Protein AF-A0A495ZS58-F1 (afdb_monomer)

Nearest PDB structures (foldseek):
  5hgv-assembly2_C  TM=9.167E-01  e=1.960E-06  Homo sapiens
  5vie-assembly1_C  TM=8.549E-01  e=1.476E-06  Homo sapiens
  4gyw-assembly1_C  TM=8.565E-01  e=2.860E-06  Homo sapiens
  6eou-assembly1_A  TM=8.283E-01  e=2.860E-06  Homo sapiens
  4ui9-assembly1_J  TM=8.326E-01  e=3.582E-03  Homo sapiens

Structure (mmCIF, N/CA/C/O backbone):
data_AF-A0A495ZS58-F1
#
_entry.id   AF-A0A495ZS58-F1
#
loop_
_atom_site.group_PDB
_atom_site.id
_atom_site.type_symbol
_atom_site.label_atom_id
_atom_site.label_alt_id
_atom_site.label_comp_id
_atom_site.label_asym_id
_atom_site.label_entity_id
_atom_site.label_seq_id
_atom_site.pdbx_PDB_ins_code
_atom_site.Cartn_x
_atom_site.Cartn_y
_atom_site.Cartn_z
_atom_site.occupancy
_atom_site.B_iso_or_equiv
_atom_site.auth_seq_id
_atom_site.auth_comp_id
_atom_site.auth_asym_id
_atom_site.auth_atom_id
_atom_site.pdbx_PDB_model_num
ATOM 1 N N . GLU A 1 1 ? -14.461 14.689 12.610 1.00 70.12 1 GLU A N 1
ATOM 2 C CA . GLU A 1 1 ? -14.606 14.668 14.086 1.00 70.12 1 GLU A CA 1
ATOM 3 C C . GLU A 1 1 ? -15.777 13.816 14.570 1.00 70.12 1 GLU A C 1
ATOM 5 O O . GLU A 1 1 ? -15.586 13.055 15.509 1.00 70.12 1 GLU A O 1
ATOM 10 N N . ASP A 1 2 ? -16.960 13.885 13.951 1.00 88.06 2 ASP A N 1
ATOM 11 C CA . ASP A 1 2 ? -18.122 13.111 14.427 1.00 88.06 2 ASP A CA 1
ATOM 12 C C . ASP A 1 2 ? -17.923 11.586 14.346 1.00 88.06 2 ASP A C 1
ATOM 14 O O . ASP A 1 2 ? -18.231 10.891 15.310 1.00 88.06 2 ASP A O 1
ATOM 18 N N . ALA A 1 3 ? -17.245 11.082 13.307 1.00 89.75 3 ALA A N 1
ATOM 19 C CA . ALA A 1 3 ? -16.875 9.664 13.209 1.00 89.75 3 ALA A CA 1
ATOM 20 C C . ALA A 1 3 ? -16.025 9.158 14.396 1.00 89.75 3 ALA A C 1
ATOM 22 O O . ALA A 1 3 ? -16.178 8.016 14.822 1.00 89.75 3 ALA A O 1
ATOM 23 N N . ILE A 1 4 ? -15.158 10.005 14.970 1.00 96.19 4 ILE A N 1
ATOM 24 C CA . ILE A 1 4 ? -14.344 9.638 16.142 1.00 96.19 4 ILE A CA 1
ATOM 25 C C . ILE A 1 4 ? -15.244 9.448 17.364 1.00 96.19 4 ILE A C 1
ATOM 27 O O . ILE A 1 4 ? -15.093 8.459 18.076 1.00 96.19 4 ILE A O 1
ATOM 31 N N . LYS A 1 5 ? -16.204 10.357 17.581 1.00 96.19 5 LYS A N 1
ATOM 32 C CA . LYS A 1 5 ? -17.137 10.284 18.717 1.00 96.19 5 LYS A CA 1
ATOM 33 C C . LYS A 1 5 ? -18.021 9.042 18.644 1.00 96.19 5 LYS A C 1
ATOM 35 O O . LYS A 1 5 ? -18.261 8.409 19.670 1.00 96.19 5 LYS A O 1
ATOM 40 N N . ASP A 1 6 ? -18.479 8.691 17.446 1.00 96.31 6 ASP A N 1
ATOM 41 C CA . ASP A 1 6 ? -19.284 7.489 17.236 1.00 96.31 6 ASP A CA 1
ATOM 42 C C . ASP A 1 6 ? -18.464 6.227 17.536 1.00 96.31 6 ASP A C 1
ATOM 44 O O . ASP A 1 6 ? -18.923 5.348 18.267 1.00 96.31 6 ASP A O 1
ATOM 48 N N . CYS A 1 7 ? -17.214 6.167 17.063 1.00 96.50 7 CYS A N 1
ATOM 49 C CA . CYS A 1 7 ? -16.313 5.063 17.389 1.00 96.50 7 CYS A CA 1
ATOM 50 C C . CYS A 1 7 ? -16.008 4.992 18.893 1.00 96.50 7 CYS A C 1
ATOM 52 O O . CYS A 1 7 ? -16.013 3.902 19.462 1.00 96.50 7 CYS A O 1
ATOM 54 N N . ASP A 1 8 ? -15.801 6.131 19.561 1.00 97.94 8 ASP A N 1
ATOM 55 C CA . ASP A 1 8 ? -15.591 6.189 21.011 1.00 97.94 8 ASP A CA 1
ATOM 56 C C . ASP A 1 8 ? -16.781 5.610 21.783 1.00 97.94 8 ASP A C 1
ATOM 58 O O . ASP A 1 8 ? -16.593 4.875 22.754 1.00 97.94 8 ASP A O 1
ATOM 62 N N . GLU A 1 9 ? -18.011 5.901 21.355 1.00 97.81 9 GLU A N 1
ATOM 63 C CA . GLU A 1 9 ? -19.205 5.333 21.977 1.00 97.81 9 GLU A CA 1
ATOM 64 C C . GLU A 1 9 ? -19.286 3.817 21.784 1.00 97.81 9 GLU A C 1
ATOM 66 O O . GLU A 1 9 ? -19.563 3.088 22.741 1.00 97.81 9 GLU A O 1
ATOM 71 N N . VAL A 1 10 ? -18.975 3.324 20.583 1.00 97.50 10 VAL A N 1
ATOM 72 C CA . VAL A 1 10 ? -18.920 1.881 20.326 1.00 97.50 10 VAL A CA 1
ATOM 73 C C . VAL A 1 10 ? -17.849 1.217 21.188 1.00 97.50 10 VAL A C 1
ATOM 75 O O . VAL A 1 10 ? -18.136 0.193 21.803 1.00 97.50 10 VAL A O 1
ATOM 78 N N . ILE A 1 11 ? -16.663 1.814 21.315 1.00 98.12 11 ILE A N 1
ATOM 79 C CA . ILE A 1 11 ? -15.568 1.299 22.150 1.00 98.12 11 ILE A CA 1
ATOM 80 C C . ILE A 1 11 ? -15.965 1.279 23.630 1.00 98.12 11 ILE A C 1
ATOM 82 O O . ILE A 1 11 ? -15.685 0.302 24.324 1.00 98.12 11 ILE A O 1
ATOM 86 N N . ARG A 1 12 ? -16.675 2.303 24.128 1.00 98.06 12 ARG A N 1
ATOM 87 C CA . ARG A 1 12 ? -17.194 2.310 25.510 1.00 98.06 12 ARG A CA 1
ATOM 88 C C . ARG A 1 12 ? -18.145 1.147 25.780 1.00 98.06 12 ARG A C 1
ATOM 90 O O . ARG A 1 12 ? -18.106 0.573 26.866 1.00 98.06 12 ARG A O 1
ATOM 97 N N . GLN A 1 13 ? -19.005 0.818 24.819 1.00 97.88 13 GLN A N 1
ATOM 98 C CA . GLN A 1 13 ? -19.975 -0.271 24.955 1.00 97.88 13 GLN A CA 1
ATOM 99 C C . GLN A 1 13 ? -19.363 -1.651 24.672 1.00 97.88 13 GLN A C 1
ATOM 101 O O . GLN A 1 13 ? -19.780 -2.645 25.268 1.00 97.88 13 GLN A O 1
ATOM 106 N N . LYS A 1 14 ? -18.399 -1.721 23.750 1.00 97.56 14 LYS A N 1
ATOM 107 C CA . LYS A 1 14 ? -17.767 -2.943 23.239 1.00 97.56 14 LYS A CA 1
ATOM 108 C C . LYS A 1 14 ? -16.253 -2.730 23.060 1.00 97.56 14 LYS A C 1
ATOM 110 O O . LYS A 1 14 ? -15.793 -2.545 21.934 1.00 97.56 14 LYS A O 1
ATOM 115 N N . PRO A 1 15 ? -15.462 -2.815 24.144 1.00 96.69 15 PRO A N 1
ATOM 116 C CA . PRO A 1 15 ? -14.019 -2.556 24.088 1.00 96.69 15 PRO A CA 1
ATOM 117 C C . PRO A 1 15 ? -13.221 -3.540 23.224 1.00 96.69 15 PRO A C 1
ATOM 119 O O . PRO A 1 15 ? -12.080 -3.269 22.889 1.00 96.69 15 PRO A O 1
ATOM 122 N N . GLU A 1 16 ? -13.797 -4.691 22.877 1.00 97.12 16 GLU A N 1
ATOM 123 C CA . GLU A 1 16 ? -13.142 -5.717 22.053 1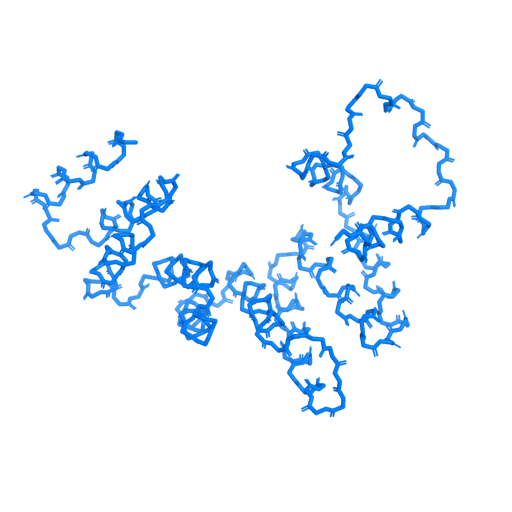.00 97.12 16 GLU A CA 1
ATOM 124 C C . GLU A 1 16 ? -13.539 -5.634 20.569 1.00 97.12 16 GLU A C 1
ATOM 126 O O . GLU A 1 16 ? -13.188 -6.506 19.780 1.00 97.12 16 GLU A O 1
ATOM 131 N N . PHE A 1 17 ? -14.290 -4.603 20.168 1.00 97.56 17 PHE A N 1
ATOM 132 C CA . PHE A 1 17 ? -14.745 -4.452 18.788 1.00 97.56 17 PHE A CA 1
ATOM 133 C C . PHE A 1 17 ? -13.678 -3.767 17.924 1.00 97.56 17 PHE A C 1
ATOM 135 O O . PHE A 1 17 ? -13.622 -2.538 17.839 1.00 97.56 17 PHE A O 1
ATOM 142 N N . ALA A 1 18 ? -12.824 -4.580 17.297 1.00 97.62 18 ALA A N 1
ATOM 143 C CA . ALA A 1 18 ? -11.672 -4.145 16.505 1.00 97.62 18 ALA A CA 1
ATOM 144 C C . ALA A 1 18 ? -12.029 -3.124 15.410 1.00 97.62 18 ALA A C 1
ATOM 146 O O . ALA A 1 18 ? -11.305 -2.150 15.210 1.00 97.62 18 ALA A O 1
ATOM 147 N N . GLU A 1 19 ? -13.169 -3.295 14.740 1.00 96.94 19 GLU A N 1
ATOM 148 C CA . GLU A 1 19 ? -13.628 -2.417 13.663 1.00 96.94 19 GLU A CA 1
ATOM 149 C C . GLU A 1 19 ? -13.869 -0.974 14.138 1.00 96.94 19 GLU A C 1
ATOM 151 O O . GLU A 1 19 ? -13.646 -0.037 13.373 1.00 96.94 19 GLU A O 1
ATOM 156 N N . ALA A 1 20 ? -14.260 -0.752 15.401 1.00 97.75 20 ALA A N 1
ATOM 157 C CA . ALA A 1 20 ? -14.392 0.610 15.928 1.00 97.75 20 ALA A CA 1
ATOM 158 C C . ALA A 1 20 ? -13.034 1.287 16.145 1.00 97.75 20 ALA A C 1
ATOM 160 O O . ALA A 1 20 ? -12.917 2.492 15.930 1.00 97.75 20 ALA A O 1
ATOM 161 N N . TYR A 1 21 ? -11.999 0.532 16.522 1.00 98.56 21 TYR A N 1
ATOM 162 C CA . TYR A 1 21 ? -10.638 1.064 16.582 1.00 98.56 21 TYR A CA 1
ATOM 163 C C . TYR A 1 21 ? -10.113 1.378 15.179 1.00 98.56 21 TYR A C 1
ATOM 165 O O . TYR A 1 21 ? -9.612 2.477 14.967 1.00 98.56 21 TYR A O 1
ATOM 173 N N . GLY A 1 22 ? -10.322 0.487 14.202 1.00 97.31 22 GLY A N 1
ATOM 174 C CA . GLY A 1 22 ? -9.964 0.738 12.800 1.00 97.31 22 GLY A CA 1
ATOM 175 C C . GLY A 1 22 ? -10.674 1.966 12.215 1.00 97.31 22 GLY A C 1
ATOM 176 O O . GLY A 1 22 ? -10.035 2.840 11.633 1.00 97.31 22 GLY A O 1
ATOM 177 N N . GLY A 1 23 ? -11.984 2.101 12.448 1.00 96.75 23 GLY A N 1
ATOM 178 C CA . GLY A 1 23 ? -12.755 3.272 12.020 1.00 96.75 23 GLY A CA 1
ATOM 179 C C . GLY A 1 23 ? -12.295 4.573 12.687 1.00 96.75 23 GLY A C 1
ATOM 180 O O . GLY A 1 23 ? -12.180 5.608 12.025 1.00 96.75 23 GLY A O 1
ATOM 181 N N . ARG A 1 24 ? -11.964 4.527 13.987 1.00 98.12 24 ARG A N 1
ATOM 182 C CA . ARG A 1 24 ? -11.415 5.684 14.707 1.00 98.12 24 ARG A CA 1
ATOM 183 C C . ARG A 1 24 ? -10.032 6.065 14.189 1.00 98.12 24 ARG A C 1
ATOM 185 O O . ARG A 1 24 ? -9.771 7.254 14.018 1.00 98.12 24 ARG A O 1
ATOM 192 N N . ALA A 1 25 ? -9.183 5.077 13.913 1.00 98.00 25 ALA A N 1
ATOM 193 C CA . ALA A 1 25 ? -7.857 5.270 13.346 1.00 98.00 25 ALA A CA 1
ATOM 194 C C . ALA A 1 25 ? -7.934 5.978 11.989 1.00 98.00 25 ALA A C 1
ATOM 196 O O . ALA A 1 25 ? -7.311 7.022 11.811 1.00 98.00 25 ALA A O 1
ATOM 197 N N . PHE A 1 26 ? -8.775 5.482 11.079 1.00 94.25 26 PHE A N 1
ATOM 198 C CA . PHE A 1 26 ? -9.011 6.108 9.779 1.00 94.25 26 PHE A CA 1
ATOM 199 C C . PHE A 1 26 ? -9.476 7.565 9.915 1.00 94.25 26 PHE A C 1
ATOM 201 O O . PHE A 1 26 ? -8.953 8.465 9.261 1.00 94.25 26 PHE A O 1
ATOM 208 N N . ALA A 1 27 ? -10.428 7.833 10.812 1.00 95.38 27 ALA A N 1
ATOM 209 C CA . ALA A 1 27 ? -10.921 9.190 11.030 1.00 95.38 27 ALA A CA 1
ATOM 210 C C . ALA A 1 27 ? -9.854 10.131 11.623 1.00 95.38 27 ALA A C 1
ATOM 212 O O . ALA A 1 27 ? -9.832 11.313 11.282 1.00 95.38 27 ALA A O 1
ATOM 213 N N . LYS A 1 28 ? -8.982 9.629 12.505 1.00 97.12 28 LYS A N 1
ATOM 214 C CA . LYS A 1 28 ? -7.849 10.379 13.071 1.00 97.12 28 LYS A CA 1
ATOM 215 C C . LYS A 1 28 ? -6.790 10.688 12.020 1.00 97.12 28 LYS A C 1
ATOM 217 O O . LYS A 1 28 ? -6.301 11.815 11.977 1.00 97.12 28 LYS A O 1
ATOM 222 N N . ASP A 1 29 ? -6.482 9.723 11.161 1.00 93.06 29 ASP A N 1
ATOM 223 C CA . ASP A 1 29 ? -5.549 9.893 10.050 1.00 93.06 29 ASP A CA 1
ATOM 224 C C . ASP A 1 29 ? -5.998 11.017 9.106 1.00 93.06 29 ASP A C 1
ATOM 226 O O . ASP A 1 29 ? -5.257 11.968 8.868 1.00 93.06 29 ASP A O 1
ATOM 230 N N . LYS A 1 30 ? -7.277 11.024 8.705 1.00 92.44 30 LYS A N 1
ATOM 231 C CA . LYS A 1 30 ? -7.856 12.112 7.892 1.00 92.44 30 LYS A CA 1
ATOM 232 C C . LYS A 1 30 ? -7.828 13.494 8.560 1.00 92.44 30 LYS A C 1
ATOM 234 O O . LYS A 1 30 ? -8.017 14.496 7.878 1.00 92.44 30 LYS A O 1
ATOM 239 N N . LEU A 1 31 ? -7.601 13.569 9.874 1.00 94.12 31 LEU A N 1
ATOM 240 C CA . LEU A 1 31 ? -7.407 14.819 10.621 1.00 94.12 31 LEU A CA 1
ATOM 241 C C . LEU A 1 31 ? -5.922 15.143 10.879 1.00 94.12 31 LEU A C 1
ATOM 243 O O . LEU A 1 31 ? -5.627 16.054 11.652 1.00 94.12 31 LEU A O 1
ATOM 247 N N . GLY A 1 32 ? -4.989 14.393 10.286 1.00 92.06 32 GLY A N 1
ATOM 248 C CA . GLY A 1 32 ? -3.545 14.548 10.479 1.00 92.06 32 GLY A CA 1
ATOM 249 C C . GLY A 1 32 ? -3.032 14.026 11.825 1.00 92.06 32 GLY A C 1
ATOM 250 O O . GLY A 1 32 ? -1.897 14.298 12.208 1.00 92.06 32 GLY A O 1
ATOM 251 N N . GLN A 1 33 ? -3.846 13.279 12.577 1.00 96.06 33 GLN A N 1
ATOM 252 C CA . GLN A 1 33 ? -3.476 12.717 13.880 1.00 96.06 33 GLN A CA 1
ATOM 253 C C . GLN A 1 33 ? -2.818 11.335 13.715 1.00 96.06 33 GLN A C 1
ATOM 255 O O . GLN A 1 33 ? -3.254 10.350 14.314 1.00 96.06 33 GLN A O 1
ATOM 260 N N . THR A 1 34 ? -1.770 11.265 12.896 1.00 92.12 34 THR A N 1
ATOM 261 C CA . THR A 1 34 ? -1.166 10.021 12.381 1.00 92.12 34 THR A CA 1
ATOM 262 C C . THR A 1 34 ? -0.678 9.064 13.475 1.00 92.12 34 THR A C 1
ATOM 264 O O . THR A 1 34 ? -1.047 7.894 13.475 1.00 92.12 34 THR A O 1
ATOM 267 N N . GLU A 1 35 ? 0.060 9.537 14.483 1.00 96.62 35 GLU A N 1
ATOM 268 C CA . GLU A 1 35 ? 0.521 8.675 15.595 1.00 96.62 35 GLU A CA 1
ATOM 269 C C . GLU A 1 35 ? -0.642 8.114 16.437 1.00 96.62 35 GLU A C 1
ATOM 271 O O . GLU A 1 35 ? -0.620 6.967 16.897 1.00 96.62 35 GLU A O 1
ATOM 276 N N . ALA A 1 36 ? -1.702 8.908 16.619 1.00 97.69 36 ALA A N 1
ATOM 277 C CA . ALA A 1 36 ? -2.897 8.465 17.331 1.00 97.69 36 ALA A CA 1
ATOM 278 C C . ALA A 1 36 ? -3.715 7.460 16.503 1.00 97.69 36 ALA A C 1
ATOM 280 O O . ALA A 1 36 ? -4.378 6.603 17.086 1.00 97.69 36 ALA A O 1
ATOM 281 N N . ALA A 1 37 ? -3.666 7.562 15.172 1.00 97.75 37 ALA A N 1
ATOM 282 C CA . ALA A 1 37 ? -4.240 6.583 14.259 1.00 97.75 37 ALA A CA 1
ATOM 283 C C . ALA A 1 37 ? -3.459 5.261 14.289 1.00 97.75 37 ALA A C 1
ATOM 285 O O . ALA A 1 37 ? -4.074 4.209 14.431 1.00 97.75 37 ALA A O 1
ATOM 286 N N . ILE A 1 38 ? -2.120 5.302 14.265 1.00 98.56 38 ILE A N 1
ATOM 287 C CA . ILE A 1 38 ? -1.277 4.101 14.415 1.00 98.56 38 ILE A CA 1
ATOM 288 C C . ILE A 1 38 ? -1.619 3.361 15.709 1.00 98.56 38 ILE A C 1
ATOM 290 O O . ILE A 1 38 ? -1.851 2.158 15.674 1.00 98.56 38 ILE A O 1
ATOM 294 N N . THR A 1 39 ? -1.728 4.084 16.829 1.00 98.56 39 THR A N 1
ATOM 295 C CA . THR A 1 39 ? -2.085 3.483 18.128 1.00 98.56 39 THR A CA 1
ATOM 296 C C . THR A 1 39 ? -3.433 2.754 18.076 1.00 98.56 39 THR A C 1
ATOM 298 O O . THR A 1 39 ? -3.592 1.688 18.667 1.00 98.56 39 THR A O 1
ATOM 301 N N . ASP A 1 40 ? -4.418 3.313 17.371 1.00 98.69 40 ASP A N 1
ATOM 302 C CA . ASP A 1 40 ? -5.724 2.671 17.223 1.00 98.69 40 ASP A CA 1
ATOM 303 C C . ASP A 1 40 ? -5.673 1.464 16.274 1.00 98.69 40 ASP A C 1
ATOM 305 O O . ASP A 1 40 ? -6.295 0.445 16.568 1.00 98.69 40 ASP A O 1
ATOM 309 N N . TYR A 1 41 ? -4.907 1.524 15.180 1.00 98.69 41 TYR A N 1
ATOM 310 C CA . TYR A 1 41 ? -4.697 0.358 14.317 1.00 98.69 41 TYR A CA 1
ATOM 311 C C . TYR A 1 41 ? -3.945 -0.767 15.032 1.00 98.69 41 TYR A C 1
ATOM 313 O O . TYR A 1 41 ? -4.299 -1.930 14.858 1.00 98.69 41 TYR A O 1
ATOM 321 N N . ASP A 1 42 ? -2.961 -0.445 15.874 1.00 98.75 42 ASP A N 1
ATOM 322 C CA . ASP A 1 42 ? -2.267 -1.427 16.712 1.00 98.75 42 ASP A CA 1
ATOM 323 C C . ASP A 1 42 ? -3.254 -2.180 17.612 1.00 98.75 42 ASP A C 1
ATOM 325 O O . ASP A 1 42 ? -3.194 -3.406 17.717 1.00 98.75 42 ASP A O 1
ATOM 329 N N . GLU A 1 43 ? -4.198 -1.462 18.223 1.00 98.69 43 GLU A N 1
ATOM 330 C CA . GLU A 1 43 ? -5.228 -2.063 19.068 1.00 98.69 43 GLU A CA 1
ATOM 331 C C . GLU A 1 43 ? -6.244 -2.876 18.252 1.00 98.69 43 GLU A C 1
ATOM 333 O O . GLU A 1 43 ? -6.604 -3.984 18.655 1.00 98.69 43 GLU A O 1
ATOM 338 N N . ALA A 1 44 ? -6.651 -2.388 17.074 1.00 98.62 44 ALA A N 1
ATOM 339 C CA . ALA A 1 44 ? -7.508 -3.134 16.154 1.00 98.62 44 ALA A CA 1
ATOM 340 C C . ALA A 1 44 ? -6.867 -4.473 15.751 1.00 98.62 44 ALA A C 1
ATOM 342 O O . ALA A 1 44 ? -7.512 -5.516 15.835 1.00 98.62 44 ALA A O 1
ATOM 343 N N . ILE A 1 45 ? -5.579 -4.457 15.398 1.00 98.69 45 ILE A N 1
ATOM 344 C CA . ILE A 1 45 ? -4.792 -5.642 15.033 1.00 98.69 45 ILE A CA 1
ATOM 345 C C . ILE A 1 45 ? -4.613 -6.583 16.231 1.00 98.69 45 ILE A C 1
ATOM 347 O O . ILE A 1 45 ? -4.710 -7.802 16.092 1.00 98.69 45 ILE A O 1
ATOM 351 N N . ARG A 1 46 ? -4.385 -6.039 17.433 1.00 98.62 46 ARG A N 1
ATOM 352 C CA . ARG A 1 46 ? -4.277 -6.836 18.665 1.00 98.62 46 ARG A CA 1
ATOM 353 C C . ARG A 1 46 ? -5.573 -7.592 18.967 1.00 98.62 46 ARG A C 1
ATOM 355 O O . ARG A 1 46 ? -5.519 -8.720 19.457 1.00 98.62 46 ARG A O 1
ATOM 362 N N . LEU A 1 47 ? -6.721 -6.961 18.724 1.00 98.44 47 LEU A N 1
ATOM 363 C CA . LEU A 1 47 ? -8.048 -7.549 18.917 1.00 98.44 47 LEU A CA 1
ATOM 364 C C . LEU A 1 47 ? -8.424 -8.520 17.789 1.00 98.44 47 LEU A C 1
ATOM 366 O O . LEU A 1 47 ? -9.083 -9.527 18.045 1.00 98.44 47 LEU A O 1
ATOM 370 N N . LYS A 1 48 ? -7.993 -8.229 16.559 1.00 98.12 48 LYS A N 1
ATOM 371 C CA . LYS A 1 48 ? -8.308 -8.984 15.347 1.00 98.12 48 LYS A CA 1
ATOM 372 C C . LYS A 1 48 ? -7.069 -9.079 14.454 1.00 98.12 48 LYS A C 1
ATOM 374 O O . LYS A 1 48 ? -6.813 -8.220 13.613 1.00 98.12 48 LYS A O 1
ATOM 379 N N . SER A 1 49 ? -6.296 -10.148 14.637 1.00 97.69 49 SER A N 1
ATOM 380 C CA . SER A 1 49 ? -5.024 -10.352 13.926 1.00 97.69 49 SER A CA 1
ATOM 381 C C . SER A 1 49 ? -5.183 -10.675 12.439 1.00 97.69 49 SER A C 1
ATOM 383 O O . SER A 1 49 ? -4.195 -10.707 11.720 1.00 97.69 49 SER A O 1
ATOM 385 N N . ASP A 1 50 ? -6.397 -10.974 11.980 1.00 98.00 50 ASP A N 1
ATOM 386 C CA . ASP A 1 50 ? -6.732 -11.218 10.575 1.00 98.00 50 ASP A CA 1
ATOM 387 C C . ASP A 1 50 ? -7.368 -9.995 9.890 1.00 98.00 50 ASP A C 1
ATOM 389 O O . ASP A 1 50 ? -7.970 -10.115 8.826 1.00 98.00 50 ASP A O 1
ATOM 393 N N . TYR A 1 51 ? -7.231 -8.802 10.480 1.00 98.06 51 TYR A N 1
ATOM 394 C CA . TYR A 1 51 ? -7.779 -7.566 9.928 1.00 98.06 51 TYR A CA 1
ATOM 395 C C . TYR A 1 51 ? -6.846 -6.943 8.874 1.00 98.06 51 TYR A C 1
ATOM 397 O O . TYR A 1 51 ? -6.097 -6.009 9.167 1.00 98.06 51 TYR A O 1
ATOM 405 N N . ALA A 1 52 ? -6.892 -7.464 7.646 1.00 98.06 52 ALA A N 1
ATOM 406 C CA . ALA A 1 52 ? -6.011 -7.060 6.545 1.00 98.06 52 ALA A CA 1
ATOM 407 C C . ALA A 1 52 ? -5.992 -5.537 6.308 1.00 98.06 52 ALA A C 1
ATOM 409 O O . ALA A 1 52 ? -4.924 -4.934 6.222 1.00 98.06 52 ALA A O 1
ATOM 410 N N . GLU A 1 53 ? -7.159 -4.890 6.306 1.00 96.88 53 GLU A N 1
ATOM 411 C CA . GLU A 1 53 ? -7.290 -3.452 6.067 1.00 96.88 53 GLU A CA 1
ATOM 412 C C . GLU A 1 53 ? -6.655 -2.611 7.184 1.00 96.88 53 GLU A C 1
ATOM 414 O O . GLU A 1 53 ? -6.183 -1.503 6.932 1.00 96.88 53 GLU A O 1
ATOM 419 N N . ALA A 1 54 ? -6.609 -3.111 8.424 1.00 97.69 54 ALA A N 1
ATOM 420 C CA . ALA A 1 54 ? -5.937 -2.412 9.519 1.00 97.69 54 ALA A CA 1
ATOM 421 C C . ALA A 1 54 ? -4.412 -2.436 9.349 1.00 97.69 54 ALA A C 1
ATOM 423 O O . ALA A 1 54 ? -3.761 -1.417 9.588 1.00 97.69 54 ALA A O 1
ATOM 424 N N . TYR A 1 55 ? -3.845 -3.560 8.893 1.00 98.75 55 TYR A N 1
ATOM 425 C CA . TYR A 1 55 ? -2.432 -3.623 8.514 1.00 98.75 55 TYR A CA 1
ATOM 426 C C . TYR A 1 55 ? -2.146 -2.673 7.357 1.00 98.75 55 TYR A C 1
ATOM 428 O O . TYR A 1 55 ? -1.282 -1.812 7.489 1.00 98.75 55 TYR A O 1
ATOM 436 N N . PHE A 1 56 ? -2.920 -2.766 6.277 1.00 98.31 56 PHE A N 1
ATOM 437 C CA . PHE A 1 56 ? -2.759 -1.923 5.098 1.00 98.31 56 PHE A CA 1
ATOM 438 C C . PHE A 1 56 ? -2.764 -0.425 5.437 1.00 98.31 56 PHE A C 1
ATOM 440 O O . PHE A 1 56 ? -1.796 0.282 5.156 1.00 98.31 56 PHE A O 1
ATOM 447 N N . ASN A 1 57 ? -3.806 0.055 6.122 1.00 96.50 57 ASN A N 1
ATOM 448 C CA . ASN A 1 57 ? -3.921 1.471 6.461 1.00 96.50 57 ASN A CA 1
ATOM 449 C C . ASN A 1 57 ? -2.825 1.933 7.433 1.00 96.50 57 ASN A C 1
ATOM 451 O O . ASN A 1 57 ? -2.303 3.038 7.287 1.00 96.50 57 ASN A O 1
ATOM 455 N N . ARG A 1 58 ? -2.421 1.099 8.403 1.00 98.50 58 ARG A N 1
ATOM 456 C CA . ARG A 1 58 ? -1.269 1.408 9.266 1.00 98.50 58 ARG A CA 1
ATOM 457 C C . ARG A 1 58 ? 0.027 1.492 8.455 1.00 98.50 58 ARG A C 1
ATOM 459 O O . ARG A 1 58 ? 0.849 2.366 8.732 1.00 98.50 58 ARG A O 1
ATOM 466 N N . GLY A 1 59 ? 0.187 0.629 7.453 1.00 98.06 59 GLY A N 1
ATOM 467 C CA . GLY A 1 59 ? 1.293 0.648 6.502 1.00 98.06 59 GLY A CA 1
ATOM 468 C C . GLY A 1 59 ? 1.359 1.960 5.723 1.00 98.06 59 GLY A C 1
ATOM 469 O O . GLY A 1 59 ? 2.405 2.605 5.725 1.00 98.06 59 GLY A O 1
ATOM 470 N N . LEU A 1 60 ? 0.239 2.419 5.160 1.00 96.31 60 LEU A N 1
ATOM 471 C CA . LEU A 1 60 ? 0.173 3.709 4.460 1.00 96.31 60 LEU A CA 1
ATOM 472 C C . LEU A 1 60 ? 0.576 4.884 5.363 1.00 96.31 60 LEU A C 1
ATOM 474 O O . LEU A 1 60 ? 1.380 5.722 4.961 1.00 96.31 60 LEU A O 1
ATOM 478 N N . ILE A 1 61 ? 0.090 4.923 6.607 1.00 96.00 61 ILE A N 1
ATOM 479 C CA . ILE A 1 61 ? 0.461 5.984 7.560 1.00 96.00 61 ILE A CA 1
ATOM 480 C C . ILE A 1 61 ? 1.951 5.909 7.909 1.00 96.00 61 ILE A C 1
ATOM 482 O O . ILE A 1 61 ? 2.624 6.931 8.015 1.00 96.00 61 ILE A O 1
ATOM 486 N N . LYS A 1 62 ? 2.507 4.705 8.078 1.00 98.06 62 LYS A N 1
ATOM 487 C CA . LYS A 1 62 ? 3.949 4.533 8.298 1.00 98.06 62 LYS A CA 1
ATOM 488 C C . LYS A 1 62 ? 4.764 5.034 7.107 1.00 98.06 62 LYS A C 1
ATOM 490 O O . LYS A 1 62 ? 5.777 5.684 7.341 1.00 98.06 62 LYS A O 1
ATOM 495 N N . ALA A 1 63 ? 4.320 4.786 5.876 1.00 95.44 63 ALA A N 1
ATOM 496 C CA . ALA A 1 63 ? 4.972 5.305 4.676 1.00 95.44 63 ALA A CA 1
ATOM 497 C C . ALA A 1 63 ? 4.931 6.842 4.620 1.00 95.44 63 ALA A C 1
ATOM 499 O O . ALA A 1 63 ? 5.956 7.455 4.350 1.00 95.44 63 ALA A O 1
ATOM 500 N N . GLN A 1 64 ? 3.808 7.473 4.988 1.00 93.44 64 GLN A N 1
ATOM 501 C CA . GLN A 1 64 ? 3.714 8.941 5.116 1.00 93.44 64 GLN A CA 1
ATOM 502 C C . GLN A 1 64 ? 4.679 9.523 6.161 1.00 93.44 64 GLN A C 1
ATOM 504 O O . GLN A 1 64 ? 5.055 10.687 6.082 1.00 93.44 64 GLN A O 1
ATOM 509 N N . LEU A 1 65 ? 5.065 8.725 7.159 1.00 94.25 65 LEU A N 1
ATOM 510 C CA . LEU A 1 65 ? 6.062 9.081 8.171 1.00 94.25 65 LEU A CA 1
ATOM 511 C C . LEU A 1 65 ? 7.480 8.618 7.790 1.00 94.25 65 LEU A C 1
ATOM 513 O O . LEU A 1 65 ? 8.340 8.548 8.670 1.00 94.25 65 LEU A O 1
ATOM 517 N N . GLU A 1 66 ? 7.702 8.245 6.524 1.00 95.94 66 GLU A N 1
ATOM 518 C CA . GLU A 1 66 ? 8.966 7.737 5.967 1.00 95.94 66 GLU A CA 1
ATOM 519 C C . GLU A 1 66 ? 9.490 6.465 6.664 1.00 95.94 66 GLU A C 1
ATOM 521 O O . GLU A 1 66 ? 10.666 6.115 6.596 1.00 95.94 66 GLU A O 1
ATOM 526 N N . ARG A 1 67 ? 8.612 5.722 7.350 1.00 98.25 67 ARG A N 1
ATOM 527 C CA . ARG A 1 67 ? 8.922 4.435 7.996 1.00 98.25 67 ARG A CA 1
ATOM 528 C C . ARG A 1 67 ? 8.706 3.289 7.008 1.00 98.25 67 ARG A C 1
ATOM 530 O O . ARG A 1 67 ? 7.915 2.378 7.276 1.00 98.25 67 ARG A O 1
ATOM 537 N N . TYR A 1 68 ? 9.368 3.356 5.858 1.00 97.44 68 TYR A N 1
ATOM 538 C CA . TYR A 1 68 ? 9.070 2.514 4.699 1.00 97.44 68 TYR A CA 1
ATOM 539 C C . TYR A 1 68 ? 9.240 1.017 4.964 1.00 97.44 68 TYR A C 1
ATOM 541 O O . TYR A 1 68 ? 8.351 0.239 4.633 1.00 97.44 68 TYR A O 1
ATOM 549 N N . GLU A 1 69 ? 10.300 0.582 5.647 1.00 98.69 69 GLU A N 1
ATOM 550 C CA . GLU A 1 69 ? 10.497 -0.840 5.955 1.00 98.69 69 GLU A CA 1
ATOM 551 C C . GLU A 1 69 ? 9.357 -1.382 6.824 1.00 98.69 69 GLU A C 1
ATOM 553 O O . GLU A 1 69 ? 8.841 -2.475 6.593 1.00 98.69 69 GLU A O 1
ATOM 558 N N . ALA A 1 70 ? 8.919 -0.598 7.812 1.00 98.50 70 ALA A N 1
ATOM 559 C CA . ALA A 1 70 ? 7.800 -0.968 8.670 1.00 98.50 70 ALA A CA 1
ATOM 560 C C . ALA A 1 70 ? 6.457 -0.949 7.920 1.00 98.50 70 ALA A C 1
ATOM 562 O O . ALA A 1 70 ? 5.554 -1.701 8.289 1.00 98.50 70 ALA A O 1
ATOM 563 N N . ALA A 1 71 ? 6.322 -0.105 6.896 1.00 98.38 71 ALA A N 1
ATOM 564 C CA . ALA A 1 71 ? 5.164 -0.069 6.012 1.00 98.38 71 ALA A CA 1
ATOM 565 C C . ALA A 1 71 ? 5.116 -1.289 5.077 1.00 98.38 71 ALA A C 1
ATOM 567 O O . ALA A 1 71 ? 4.060 -1.900 4.925 1.00 98.38 71 ALA A O 1
ATOM 568 N N . ILE A 1 72 ? 6.260 -1.711 4.531 1.00 98.81 72 ILE A N 1
ATOM 569 C CA . ILE A 1 72 ? 6.380 -2.921 3.702 1.00 98.81 72 ILE A CA 1
ATOM 570 C C . ILE A 1 72 ? 6.011 -4.169 4.511 1.00 98.81 72 ILE A C 1
ATOM 572 O O . ILE A 1 72 ? 5.302 -5.039 4.007 1.00 98.81 72 ILE A O 1
ATOM 576 N N . VAL A 1 73 ? 6.430 -4.257 5.782 1.00 98.81 73 VAL A N 1
ATOM 577 C CA . VAL A 1 73 ? 6.009 -5.355 6.676 1.00 98.81 73 VAL A CA 1
ATOM 578 C C . VAL A 1 73 ? 4.487 -5.404 6.824 1.00 98.81 73 VAL A C 1
ATOM 580 O O . VAL A 1 73 ? 3.908 -6.487 6.777 1.00 98.81 73 VAL A O 1
ATOM 583 N N . ASP A 1 74 ? 3.836 -4.252 6.967 1.00 98.75 74 ASP A N 1
ATOM 584 C CA . ASP A 1 74 ? 2.379 -4.181 7.075 1.00 98.75 74 ASP A CA 1
ATOM 585 C C . ASP A 1 74 ? 1.679 -4.564 5.762 1.00 98.75 74 ASP A C 1
ATOM 587 O O . ASP A 1 74 ? 0.713 -5.324 5.794 1.00 98.75 74 ASP A O 1
ATOM 591 N N . CYS A 1 75 ? 2.196 -4.127 4.609 1.00 98.44 75 CYS A N 1
ATOM 592 C CA . CYS A 1 75 ? 1.659 -4.529 3.305 1.00 98.44 75 CYS A CA 1
ATOM 593 C C . CYS A 1 75 ? 1.805 -6.040 3.078 1.00 98.44 75 CYS A C 1
ATOM 595 O O . CYS A 1 75 ? 0.870 -6.689 2.622 1.00 98.44 75 CYS A 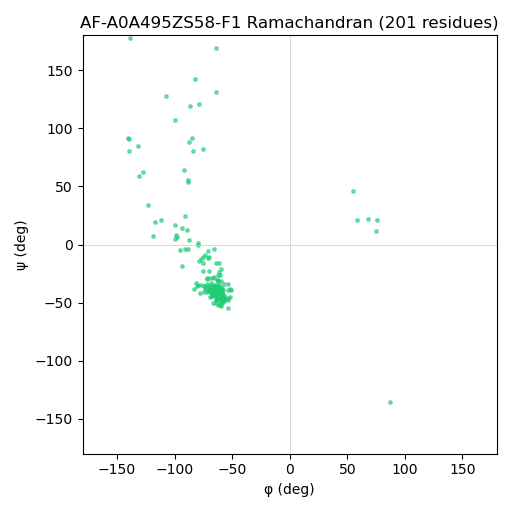O 1
ATOM 597 N N . ASN A 1 76 ? 2.943 -6.628 3.462 1.00 98.88 76 ASN A N 1
ATOM 598 C CA . ASN A 1 76 ? 3.150 -8.075 3.394 1.00 98.88 76 ASN A CA 1
ATOM 599 C C . ASN A 1 76 ? 2.113 -8.847 4.212 1.00 98.88 76 ASN A C 1
ATOM 601 O O . ASN A 1 76 ? 1.631 -9.888 3.767 1.00 98.88 76 ASN A O 1
ATOM 605 N N . GLU A 1 77 ? 1.765 -8.350 5.398 1.00 98.81 77 GLU A N 1
ATOM 606 C CA . GLU A 1 77 ? 0.763 -8.996 6.238 1.00 98.81 77 GLU A CA 1
ATOM 607 C C . GLU A 1 77 ? -0.655 -8.812 5.683 1.00 98.81 77 GLU A C 1
ATOM 609 O O . GLU A 1 77 ? -1.431 -9.767 5.688 1.00 98.81 77 GLU A O 1
ATOM 614 N N . ALA A 1 78 ? -0.972 -7.641 5.123 1.00 98.62 78 ALA A N 1
ATOM 615 C CA . ALA A 1 78 ? -2.232 -7.407 4.419 1.00 98.62 78 ALA A CA 1
ATOM 616 C C . ALA A 1 78 ? -2.402 -8.373 3.229 1.00 98.62 78 ALA A C 1
ATOM 618 O O . ALA A 1 78 ? -3.415 -9.066 3.158 1.00 98.62 78 ALA A O 1
ATOM 619 N N . ILE A 1 79 ? -1.372 -8.519 2.384 1.00 98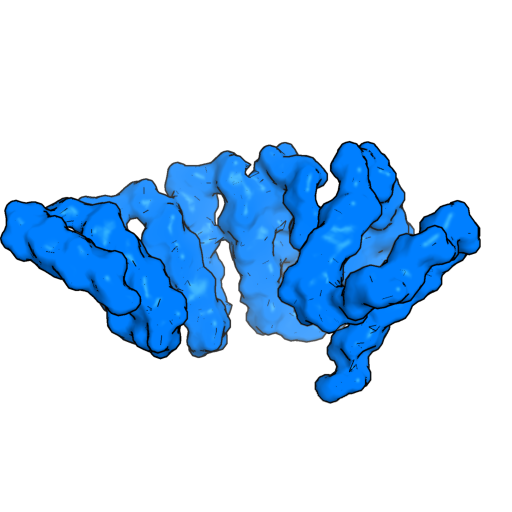.75 79 ILE A N 1
ATOM 620 C CA . ILE A 1 79 ? -1.333 -9.481 1.264 1.00 98.75 79 ILE A CA 1
ATOM 621 C C . ILE A 1 79 ? -1.487 -10.922 1.767 1.00 98.75 79 ILE A C 1
ATOM 623 O O . ILE A 1 79 ? -2.234 -11.717 1.203 1.00 98.75 79 ILE A O 1
ATOM 627 N N . ARG A 1 80 ? -0.797 -11.289 2.856 1.00 98.75 80 ARG A N 1
ATOM 628 C CA . ARG A 1 80 ? -0.889 -12.639 3.434 1.00 98.75 80 ARG A CA 1
ATOM 629 C C . ARG A 1 80 ? -2.310 -12.968 3.904 1.00 98.75 80 ARG A C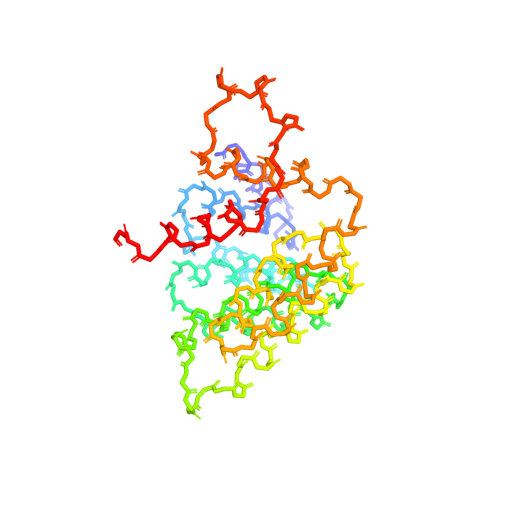 1
ATOM 631 O O . ARG A 1 80 ? -2.708 -14.134 3.866 1.00 98.75 80 ARG A O 1
ATOM 638 N N . LEU A 1 81 ? -3.031 -11.975 4.421 1.00 98.50 81 LEU A N 1
ATOM 639 C CA . LEU A 1 81 ? -4.385 -12.121 4.951 1.00 98.50 81 LEU A CA 1
ATOM 640 C C . LEU A 1 81 ? -5.454 -12.073 3.855 1.00 98.50 81 LEU A C 1
ATOM 642 O O . LEU A 1 81 ? -6.419 -12.832 3.930 1.00 98.50 81 LEU A O 1
ATOM 646 N N . ASN A 1 82 ? -5.270 -11.222 2.848 1.00 98.12 82 ASN A N 1
ATOM 647 C CA . ASN A 1 82 ? -6.148 -11.106 1.693 1.00 98.12 82 ASN A CA 1
ATOM 648 C C . ASN A 1 82 ? -5.315 -10.917 0.407 1.00 98.12 82 ASN A C 1
ATOM 650 O O . ASN A 1 82 ? -5.002 -9.784 0.045 1.00 98.12 82 ASN A O 1
ATOM 654 N N . PRO A 1 83 ? -4.949 -12.013 -0.280 1.00 98.38 83 PRO A N 1
ATOM 655 C CA . PRO A 1 83 ? -4.109 -11.963 -1.478 1.00 98.38 83 PRO A CA 1
ATOM 656 C C . PRO A 1 83 ? -4.874 -11.575 -2.752 1.00 98.38 83 PRO A C 1
ATOM 658 O O . PRO A 1 83 ? -4.275 -11.529 -3.817 1.00 98.38 83 PRO A O 1
ATOM 661 N N . GLU A 1 84 ? -6.186 -11.341 -2.674 1.00 98.06 84 GLU A N 1
ATOM 662 C CA . GLU A 1 84 ? -7.020 -11.011 -3.839 1.00 98.06 84 GLU A CA 1
ATOM 663 C C . GLU A 1 84 ? -7.288 -9.501 -3.969 1.00 98.06 84 GLU A C 1
ATOM 665 O O . GLU A 1 84 ? -8.065 -9.093 -4.825 1.00 98.06 84 GLU A O 1
ATOM 670 N N . ASP A 1 85 ? -6.679 -8.678 -3.111 1.00 96.62 85 ASP A N 1
ATOM 671 C CA . ASP A 1 85 ? -6.801 -7.216 -3.136 1.00 96.62 85 ASP A CA 1
ATOM 672 C C . ASP A 1 85 ? -5.573 -6.606 -3.829 1.00 96.62 85 ASP A C 1
ATOM 674 O O . ASP A 1 85 ? -4.460 -6.616 -3.285 1.00 96.62 85 ASP A O 1
ATOM 678 N N . GLY A 1 86 ? -5.761 -6.114 -5.058 1.00 96.75 86 GLY A N 1
ATOM 679 C CA . GLY A 1 86 ? -4.676 -5.611 -5.901 1.00 96.75 86 GLY A CA 1
ATOM 680 C C . GLY A 1 86 ? -4.023 -4.354 -5.328 1.00 96.75 86 GLY A C 1
ATOM 681 O O . GLY A 1 86 ? -2.818 -4.136 -5.501 1.00 96.75 86 GLY A O 1
ATOM 682 N N . VAL A 1 87 ? -4.774 -3.565 -4.554 1.00 96.69 87 VAL A N 1
ATOM 683 C CA . VAL A 1 87 ? -4.295 -2.323 -3.935 1.00 96.69 87 VAL A CA 1
ATOM 684 C C . VAL A 1 87 ? -3.145 -2.589 -2.960 1.00 96.69 87 VAL A C 1
ATOM 686 O O . VAL A 1 87 ? -2.238 -1.757 -2.825 1.00 96.69 87 VAL A O 1
ATOM 689 N N . PHE A 1 88 ? -3.126 -3.751 -2.300 1.00 97.88 88 PHE A N 1
ATOM 690 C CA . PHE A 1 88 ? -2.058 -4.102 -1.362 1.00 97.88 88 PHE A CA 1
ATOM 691 C C . PHE A 1 88 ? -0.729 -4.369 -2.071 1.00 97.88 88 PHE A C 1
ATOM 693 O O . PHE A 1 88 ? 0.318 -3.934 -1.582 1.00 97.88 88 PHE A O 1
ATOM 700 N N . TYR A 1 89 ? -0.770 -5.031 -3.229 1.00 98.75 89 TYR A N 1
ATOM 701 C CA . TYR A 1 89 ? 0.408 -5.258 -4.065 1.00 98.75 89 TYR A CA 1
ATOM 702 C C . TYR A 1 89 ? 0.925 -3.944 -4.633 1.00 98.75 89 TYR A C 1
ATOM 704 O O . TYR A 1 89 ? 2.089 -3.613 -4.424 1.00 98.75 89 TYR A O 1
ATOM 712 N N . PHE A 1 90 ? 0.046 -3.139 -5.235 1.00 98.38 90 PHE A N 1
ATOM 713 C CA . PHE A 1 90 ? 0.414 -1.817 -5.740 1.00 98.38 90 PHE A CA 1
ATOM 714 C C . PHE A 1 90 ? 1.081 -0.954 -4.668 1.00 98.38 90 PHE A C 1
ATOM 716 O O . PHE A 1 90 ? 2.151 -0.396 -4.896 1.00 98.38 90 PHE A O 1
ATOM 723 N N . SER A 1 91 ? 0.494 -0.890 -3.472 1.00 97.25 91 SER A N 1
ATOM 724 C CA . SER A 1 91 ? 1.046 -0.072 -2.392 1.00 97.25 91 SER A CA 1
ATOM 725 C C . SER A 1 91 ? 2.392 -0.604 -1.904 1.00 97.25 91 SER A C 1
ATOM 727 O O . SER A 1 91 ? 3.287 0.190 -1.624 1.00 97.25 91 SER A O 1
ATOM 729 N N . ARG A 1 92 ? 2.579 -1.932 -1.840 1.00 98.69 92 ARG A N 1
ATOM 730 C CA . ARG A 1 92 ? 3.886 -2.523 -1.521 1.00 98.69 92 ARG A CA 1
ATOM 731 C C . ARG A 1 92 ? 4.928 -2.171 -2.581 1.00 98.69 92 ARG A C 1
ATOM 733 O O . ARG A 1 92 ? 6.018 -1.744 -2.201 1.00 98.69 92 ARG A O 1
ATOM 740 N N . GLY A 1 93 ? 4.595 -2.311 -3.863 1.00 98.31 93 GLY A N 1
ATOM 741 C CA . GLY A 1 93 ? 5.462 -1.953 -4.985 1.00 98.31 93 GLY A CA 1
ATOM 742 C C . GLY A 1 93 ? 5.864 -0.480 -4.940 1.00 98.31 93 GLY A C 1
ATOM 743 O O . GLY A 1 93 ? 7.055 -0.171 -4.951 1.00 98.31 93 GLY A O 1
ATOM 744 N N . PHE A 1 94 ? 4.888 0.414 -4.757 1.00 97.25 94 PHE A N 1
ATOM 745 C CA . PHE A 1 94 ? 5.109 1.856 -4.656 1.00 97.25 94 PHE A CA 1
ATOM 746 C C . PHE A 1 94 ? 6.039 2.207 -3.489 1.00 97.25 94 PHE A C 1
ATOM 748 O O . PHE A 1 94 ? 7.079 2.827 -3.688 1.00 97.25 94 PHE A O 1
ATOM 755 N N . ILE A 1 95 ? 5.726 1.733 -2.277 1.00 97.25 95 ILE A N 1
ATOM 756 C CA . ILE A 1 95 ? 6.536 1.994 -1.077 1.00 97.25 95 ILE A CA 1
ATOM 757 C C . ILE A 1 95 ? 7.954 1.421 -1.229 1.00 97.25 95 ILE A C 1
ATOM 759 O O . ILE A 1 95 ? 8.926 2.033 -0.783 1.00 97.25 95 ILE A O 1
ATOM 763 N N . THR A 1 96 ? 8.084 0.249 -1.854 1.00 98.44 96 THR A N 1
ATOM 764 C CA . THR A 1 96 ? 9.381 -0.398 -2.096 1.00 98.44 96 THR A CA 1
ATOM 765 C C . THR A 1 96 ? 10.222 0.405 -3.084 1.00 98.44 96 THR A C 1
ATOM 767 O O . THR A 1 96 ? 11.409 0.602 -2.833 1.00 98.44 96 THR A O 1
ATOM 770 N N . ALA A 1 97 ? 9.618 0.924 -4.156 1.00 96.31 97 ALA A N 1
ATOM 771 C CA . ALA A 1 97 ? 10.288 1.816 -5.097 1.00 96.31 97 ALA A CA 1
ATOM 772 C C . ALA A 1 97 ? 10.729 3.123 -4.418 1.00 96.31 97 ALA A C 1
ATOM 774 O O . ALA A 1 97 ? 11.881 3.522 -4.566 1.00 96.31 97 ALA A O 1
ATOM 775 N N . THR A 1 98 ? 9.863 3.737 -3.599 1.00 94.50 98 THR A N 1
ATOM 776 C CA . THR A 1 98 ? 10.204 4.948 -2.831 1.00 94.50 98 THR A CA 1
ATOM 777 C C . THR A 1 98 ? 11.385 4.717 -1.887 1.00 94.50 98 THR A C 1
ATOM 779 O O . THR A 1 98 ? 12.276 5.558 -1.800 1.00 94.50 98 THR A O 1
ATOM 782 N N . LEU A 1 99 ? 11.427 3.573 -1.196 1.00 97.12 99 LEU A N 1
ATOM 783 C CA . LEU A 1 99 ? 12.554 3.210 -0.333 1.00 97.12 99 LEU A CA 1
ATOM 784 C C . LEU A 1 99 ? 13.842 2.953 -1.133 1.00 97.12 99 LEU A C 1
ATOM 786 O O . LEU A 1 99 ? 14.930 3.280 -0.659 1.00 97.12 99 LEU A O 1
ATOM 790 N N . ALA A 1 100 ? 13.728 2.341 -2.313 1.00 96.94 100 ALA A N 1
ATOM 791 C CA . ALA A 1 100 ? 14.867 2.004 -3.164 1.00 96.94 100 ALA A CA 1
ATOM 792 C C . ALA A 1 100 ? 15.511 3.233 -3.829 1.00 96.94 100 ALA A C 1
ATOM 794 O O . ALA A 1 100 ? 16.722 3.215 -4.056 1.00 96.94 100 ALA A O 1
ATOM 795 N N . GLY A 1 101 ? 14.731 4.289 -4.084 1.00 94.38 101 GLY A N 1
ATOM 796 C CA . GLY A 1 101 ? 15.198 5.545 -4.673 1.00 94.38 101 GLY A CA 1
ATOM 797 C C . GLY A 1 101 ? 15.196 5.525 -6.202 1.00 94.38 101 GLY A C 1
ATOM 798 O O . GLY A 1 101 ? 14.221 5.094 -6.814 1.00 94.38 101 GLY A O 1
ATOM 799 N N . GLU A 1 102 ? 16.266 6.025 -6.821 1.00 93.12 102 GLU A N 1
ATOM 800 C CA . GLU A 1 102 ? 16.481 5.921 -8.269 1.00 93.12 102 GLU A CA 1
ATOM 801 C C . GLU A 1 102 ? 17.090 4.552 -8.629 1.00 93.12 102 GLU A C 1
ATOM 803 O O . GLU A 1 102 ? 17.951 4.048 -7.895 1.00 93.12 102 GLU A O 1
ATOM 808 N N . PRO A 1 103 ? 16.700 3.938 -9.761 1.00 93.75 103 PRO A N 1
ATOM 809 C CA . PRO A 1 103 ? 17.323 2.707 -10.213 1.00 93.75 103 PRO A CA 1
A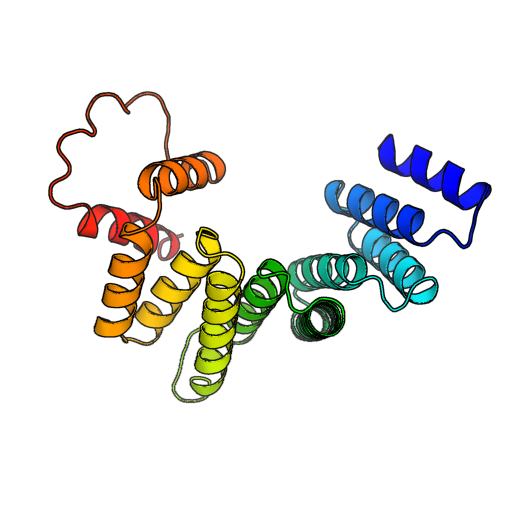TOM 810 C C . PRO A 1 103 ? 18.800 2.883 -10.571 1.00 93.75 103 PRO A C 1
ATOM 812 O O . PRO A 1 103 ? 19.185 3.725 -11.381 1.00 93.75 103 PRO A O 1
ATOM 815 N N . ASP A 1 104 ? 19.629 1.995 -10.040 1.00 93.56 104 ASP A N 1
ATOM 816 C CA . ASP A 1 104 ? 21.024 1.829 -10.398 1.00 93.56 104 ASP A CA 1
ATOM 817 C C . ASP A 1 104 ? 21.395 0.340 -10.468 1.00 93.56 104 ASP A C 1
ATOM 819 O O . ASP A 1 104 ? 20.596 -0.564 -10.223 1.00 93.56 104 ASP A O 1
ATOM 823 N N . LYS A 1 105 ? 22.646 0.058 -10.833 1.00 91.38 105 LYS A N 1
ATOM 824 C CA . LYS A 1 105 ? 23.162 -1.312 -10.988 1.00 91.38 105 LYS A CA 1
ATOM 825 C C . LYS A 1 105 ? 23.098 -2.169 -9.710 1.00 91.38 105 LYS A C 1
ATOM 827 O O . LYS A 1 105 ? 23.192 -3.390 -9.824 1.00 91.38 105 LYS A O 1
ATOM 832 N N . ASP A 1 106 ? 23.021 -1.554 -8.533 1.00 95.06 106 ASP A N 1
ATOM 833 C CA . ASP A 1 106 ? 23.085 -2.213 -7.231 1.00 95.06 106 ASP A CA 1
ATOM 834 C C . ASP A 1 106 ? 21.673 -2.547 -6.703 1.00 95.06 106 ASP A C 1
ATOM 836 O O . ASP A 1 106 ? 21.546 -3.442 -5.865 1.00 95.06 106 ASP A O 1
ATOM 840 N N . ASN A 1 107 ? 20.615 -1.906 -7.223 1.00 95.75 107 ASN A N 1
ATOM 841 C CA . ASN A 1 107 ? 19.224 -2.123 -6.799 1.00 95.75 107 ASN A CA 1
ATOM 842 C C . ASN A 1 107 ? 18.268 -2.644 -7.901 1.00 95.75 107 ASN A C 1
ATOM 844 O O . ASN A 1 107 ? 17.077 -2.795 -7.634 1.00 95.75 107 ASN A O 1
ATOM 848 N N . LEU A 1 108 ? 18.757 -3.011 -9.097 1.00 95.12 108 LEU A N 1
ATOM 849 C CA . LEU A 1 108 ? 17.915 -3.529 -10.200 1.00 95.12 108 LEU A CA 1
ATOM 850 C C . LEU A 1 108 ? 16.987 -4.689 -9.800 1.00 95.12 108 LEU A C 1
ATOM 852 O O . LEU A 1 108 ? 15.852 -4.750 -10.262 1.00 95.12 108 LEU A O 1
ATOM 856 N N . GLU A 1 109 ? 17.452 -5.606 -8.946 1.00 96.81 109 GLU A N 1
ATOM 857 C CA . GLU A 1 109 ? 16.649 -6.754 -8.494 1.00 96.81 109 GLU A CA 1
ATOM 858 C C . GLU A 1 109 ? 15.411 -6.311 -7.698 1.00 96.81 109 GLU A C 1
ATOM 860 O O . GLU A 1 109 ? 14.363 -6.949 -7.784 1.00 96.81 109 GLU A O 1
ATOM 865 N N . ILE A 1 110 ? 15.494 -5.183 -6.983 1.00 98.00 110 ILE A N 1
ATOM 866 C CA . ILE A 1 110 ? 14.356 -4.620 -6.249 1.00 98.00 110 ILE A CA 1
ATOM 867 C C . ILE A 1 110 ? 13.265 -4.198 -7.233 1.00 98.00 110 ILE A C 1
ATOM 869 O O . ILE A 1 110 ? 12.097 -4.520 -7.019 1.00 98.00 110 ILE A O 1
ATOM 873 N N . TYR A 1 111 ? 13.619 -3.561 -8.349 1.00 97.75 111 TYR A N 1
ATOM 874 C CA . TYR A 1 111 ? 12.616 -3.120 -9.318 1.00 97.75 111 TYR A CA 1
ATOM 875 C C . TYR A 1 111 ? 11.945 -4.266 -10.074 1.00 97.75 111 TYR A C 1
ATOM 877 O O . TYR A 1 111 ? 10.806 -4.107 -10.500 1.00 97.75 111 TYR A O 1
ATOM 885 N N . GLU A 1 112 ? 12.571 -5.442 -10.174 1.00 97.69 112 GLU A N 1
ATOM 886 C CA . GLU A 1 112 ? 11.859 -6.633 -10.662 1.00 97.69 112 GLU A CA 1
ATOM 887 C C . GLU A 1 112 ? 10.738 -7.038 -9.699 1.00 97.69 112 GLU A C 1
ATOM 889 O O . GLU A 1 112 ? 9.654 -7.422 -10.133 1.00 97.69 112 GLU A O 1
ATOM 894 N N . THR A 1 113 ? 10.970 -6.921 -8.386 1.00 98.06 113 THR A N 1
ATOM 895 C CA . THR A 1 113 ? 9.927 -7.190 -7.383 1.00 98.06 113 THR A CA 1
ATOM 896 C C . THR A 1 113 ? 8.833 -6.123 -7.389 1.00 98.06 113 THR A C 1
ATOM 898 O O . THR A 1 113 ? 7.663 -6.462 -7.250 1.00 98.06 113 THR A O 1
ATOM 901 N N . VAL A 1 114 ? 9.194 -4.858 -7.630 1.00 98.69 114 VAL A N 1
ATOM 902 C CA . VAL A 1 114 ? 8.244 -3.746 -7.786 1.00 98.69 114 VAL A CA 1
ATOM 903 C C . VAL A 1 114 ? 7.354 -3.955 -9.013 1.00 98.69 114 VAL A C 1
ATOM 905 O O . VAL A 1 114 ? 6.136 -3.848 -8.910 1.00 98.69 114 VAL A O 1
ATOM 908 N N . ILE A 1 115 ? 7.939 -4.297 -10.166 1.00 98.62 115 ILE A N 1
ATOM 909 C CA . ILE A 1 115 ? 7.176 -4.583 -11.388 1.00 98.62 115 ILE A CA 1
ATOM 910 C C . ILE A 1 115 ? 6.256 -5.787 -11.173 1.00 98.62 115 ILE A C 1
ATOM 912 O O . ILE A 1 115 ? 5.091 -5.720 -11.551 1.00 98.62 115 ILE A O 1
ATOM 916 N N . ALA A 1 116 ? 6.735 -6.846 -10.512 1.00 98.75 116 ALA A N 1
ATOM 917 C CA . ALA A 1 116 ? 5.910 -8.012 -10.202 1.00 98.75 116 ALA A CA 1
ATOM 918 C C . ALA A 1 116 ? 4.704 -7.671 -9.307 1.00 98.75 116 ALA A C 1
ATOM 920 O O . ALA A 1 116 ? 3.634 -8.252 -9.477 1.00 98.75 116 ALA A O 1
ATOM 921 N N . ASP A 1 117 ? 4.854 -6.721 -8.380 1.00 98.81 117 ASP A N 1
ATOM 922 C CA . ASP A 1 117 ? 3.746 -6.218 -7.565 1.00 98.81 117 ASP A CA 1
ATOM 923 C C . ASP A 1 117 ? 2.713 -5.455 -8.395 1.00 98.81 117 ASP A C 1
ATOM 925 O O . ASP A 1 117 ? 1.510 -5.656 -8.222 1.00 98.81 117 ASP A O 1
ATOM 929 N N . TYR A 1 118 ? 3.156 -4.616 -9.330 1.00 98.62 118 TYR A N 1
ATOM 930 C CA . TYR A 1 118 ? 2.238 -3.932 -10.238 1.00 98.62 118 TYR A CA 1
ATOM 931 C C . TYR A 1 118 ? 1.543 -4.900 -11.195 1.00 98.62 118 TYR A C 1
ATOM 933 O O . TYR A 1 118 ? 0.340 -4.776 -11.409 1.00 98.62 118 TYR A O 1
ATOM 941 N N . ASP A 1 119 ? 2.260 -5.894 -11.719 1.00 98.69 119 ASP A N 1
ATOM 942 C CA . ASP A 1 119 ? 1.680 -6.942 -12.559 1.00 98.69 119 ASP A CA 1
ATOM 943 C C . ASP A 1 119 ? 0.607 -7.739 -11.808 1.00 98.69 119 ASP A C 1
ATOM 945 O O . ASP A 1 119 ? -0.448 -8.031 -12.368 1.00 98.69 119 ASP A O 1
ATOM 949 N N . GLU A 1 120 ? 0.836 -8.068 -10.533 1.00 98.81 120 GLU A N 1
ATOM 950 C CA . GLU A 1 120 ? -0.154 -8.778 -9.723 1.00 98.81 120 GLU A CA 1
ATOM 951 C C . GLU A 1 120 ? -1.370 -7.898 -9.400 1.00 98.81 120 GLU A C 1
ATOM 953 O O . GLU A 1 120 ? -2.503 -8.379 -9.471 1.00 98.81 120 GLU A O 1
ATOM 958 N N . ALA A 1 121 ? -1.161 -6.604 -9.132 1.00 98.44 121 ALA A N 1
ATOM 959 C CA . ALA A 1 121 ? -2.251 -5.645 -8.967 1.00 98.44 121 ALA A CA 1
ATOM 960 C C . ALA A 1 121 ? -3.124 -5.558 -10.233 1.00 98.44 121 ALA A C 1
ATOM 962 O O . ALA A 1 121 ? -4.341 -5.674 -10.136 1.00 98.44 121 ALA A O 1
ATOM 963 N N . ILE A 1 122 ? -2.511 -5.458 -11.418 1.00 97.88 122 ILE A N 1
ATOM 964 C CA . ILE A 1 122 ? -3.209 -5.445 -12.718 1.00 97.88 122 ILE A CA 1
ATOM 965 C C . ILE A 1 122 ? -3.916 -6.781 -12.980 1.00 97.88 122 ILE A C 1
ATOM 967 O O . ILE A 1 122 ? -5.024 -6.821 -13.509 1.00 97.88 122 ILE A O 1
ATOM 971 N N . ARG A 1 123 ? -3.302 -7.909 -12.608 1.00 98.25 123 ARG A N 1
ATOM 972 C CA . ARG A 1 123 ? -3.916 -9.233 -12.776 1.00 98.25 123 ARG A CA 1
ATOM 973 C C . ARG A 1 123 ? -5.208 -9.368 -11.964 1.00 98.25 123 ARG A C 1
ATOM 975 O O . ARG A 1 123 ? -6.136 -10.042 -12.418 1.00 98.25 123 ARG A O 1
ATOM 982 N N . LEU A 1 124 ? -5.232 -8.808 -10.756 1.00 97.56 124 LEU A N 1
ATOM 983 C CA . LEU A 1 124 ? -6.384 -8.827 -9.852 1.00 97.56 124 LEU A CA 1
ATOM 984 C C . LEU A 1 124 ? -7.441 -7.792 -10.260 1.00 97.56 124 LEU A C 1
ATOM 986 O O . LEU A 1 124 ? -8.630 -8.111 -10.281 1.00 97.56 124 LEU A O 1
ATOM 990 N N . GLU A 1 125 ? -7.001 -6.594 -10.641 1.00 95.06 125 GLU A N 1
ATOM 991 C CA . GLU A 1 125 ? -7.834 -5.444 -11.002 1.00 95.06 125 GLU A CA 1
ATOM 992 C C . GLU A 1 125 ? -7.339 -4.840 -12.336 1.00 95.06 125 GLU A C 1
ATOM 994 O O . GLU A 1 125 ? -6.534 -3.907 -12.342 1.00 95.06 125 GLU A O 1
ATOM 999 N N . PRO A 1 126 ? -7.777 -5.372 -13.497 1.00 93.94 126 PRO A N 1
ATOM 1000 C CA . PRO A 1 126 ? -7.240 -4.971 -14.805 1.00 93.94 126 PRO A CA 1
ATOM 1001 C C . PRO A 1 126 ? -7.454 -3.503 -15.179 1.00 93.94 126 PRO A C 1
ATOM 1003 O O . PRO A 1 126 ? -6.674 -2.953 -15.953 1.00 93.94 126 PRO A O 1
ATOM 1006 N N . ASP A 1 127 ? -8.497 -2.875 -14.641 1.00 90.00 127 ASP A N 1
ATOM 1007 C CA . ASP A 1 127 ? -8.840 -1.462 -14.807 1.00 90.00 127 ASP A CA 1
ATOM 1008 C C . ASP A 1 127 ? -8.159 -0.548 -13.772 1.00 90.00 127 ASP A C 1
ATOM 1010 O O . ASP A 1 127 ? -8.374 0.666 -13.781 1.00 90.00 127 ASP A O 1
ATOM 1014 N N . PHE A 1 128 ? -7.293 -1.090 -12.905 1.00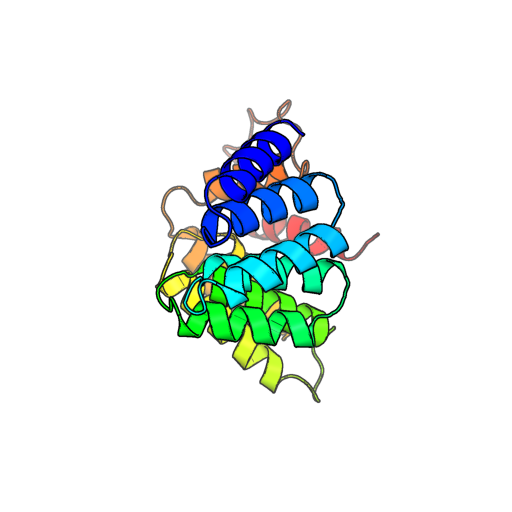 89.81 128 PHE A N 1
ATOM 1015 C CA . PHE A 1 128 ? -6.574 -0.311 -11.902 1.00 89.81 128 PHE A CA 1
ATOM 1016 C C . PHE A 1 128 ? -5.423 0.493 -12.522 1.00 89.81 128 PHE A C 1
ATOM 1018 O O . PHE A 1 128 ? -4.244 0.131 -12.488 1.00 89.81 128 PHE A O 1
ATOM 1025 N N . MET A 1 129 ? -5.792 1.643 -13.082 1.00 89.19 129 MET A N 1
ATOM 1026 C CA . MET A 1 129 ? -4.906 2.566 -13.789 1.00 89.19 129 MET A CA 1
ATOM 1027 C C . MET A 1 129 ? -3.621 2.965 -13.036 1.00 89.19 129 MET A C 1
ATOM 1029 O O . MET A 1 129 ? -2.580 3.017 -13.693 1.00 89.19 129 MET A O 1
ATOM 1033 N N . PRO A 1 130 ? -3.598 3.198 -11.701 1.00 88.88 130 PRO A N 1
ATOM 1034 C CA . PRO A 1 130 ? -2.358 3.549 -11.007 1.00 88.88 130 PRO A CA 1
ATOM 1035 C C . PRO A 1 130 ? -1.275 2.478 -11.155 1.00 88.88 130 PRO A C 1
ATOM 1037 O O . PRO A 1 130 ? -0.109 2.813 -11.340 1.00 88.88 130 PRO A O 1
ATOM 1040 N N . ALA A 1 131 ? -1.647 1.193 -11.139 1.00 94.31 131 ALA A N 1
ATOM 1041 C CA . ALA A 1 131 ? -0.687 0.108 -11.311 1.00 94.31 131 ALA A CA 1
ATOM 1042 C C . ALA A 1 131 ? -0.113 0.065 -12.736 1.00 94.31 131 ALA A C 1
ATOM 1044 O O . ALA A 1 131 ? 1.092 -0.141 -12.898 1.00 94.31 131 ALA A O 1
ATOM 1045 N N . HIS A 1 132 ? -0.931 0.334 -13.763 1.00 95.19 132 HIS A N 1
ATOM 1046 C CA . HIS A 1 132 ? -0.449 0.465 -15.145 1.00 95.19 132 HIS A CA 1
ATOM 1047 C C . HIS A 1 132 ? 0.555 1.605 -15.282 1.00 95.19 132 HIS A C 1
ATOM 1049 O O . HIS A 1 132 ? 1.665 1.381 -15.767 1.00 95.19 132 HIS A O 1
ATOM 1055 N N . PHE A 1 133 ? 0.209 2.797 -14.792 1.00 92.00 133 PHE A N 1
ATOM 1056 C CA . PHE A 1 133 ? 1.100 3.956 -14.825 1.00 92.00 133 PHE A CA 1
ATOM 1057 C C . PHE A 1 133 ? 2.416 3.697 -14.093 1.00 92.00 133 PHE A C 1
ATOM 1059 O O . PHE A 1 133 ? 3.485 3.928 -14.657 1.00 92.00 133 PHE A O 1
ATOM 1066 N N . SER A 1 134 ? 2.367 3.156 -12.872 1.00 93.25 134 SER A N 1
ATOM 1067 C CA . SER A 1 134 ? 3.583 2.860 -12.111 1.00 93.25 134 SER A CA 1
ATOM 1068 C C . SER A 1 134 ? 4.453 1.795 -12.781 1.00 93.25 134 SER A C 1
ATOM 1070 O O . SER A 1 134 ? 5.680 1.911 -12.757 1.00 93.25 134 SER A O 1
ATOM 1072 N N . ARG A 1 135 ? 3.861 0.794 -13.447 1.00 97.94 135 ARG A N 1
ATOM 1073 C CA . ARG A 1 135 ? 4.605 -0.198 -14.239 1.00 97.94 135 ARG A CA 1
ATOM 1074 C C . ARG A 1 135 ? 5.261 0.412 -15.478 1.00 97.94 135 ARG A C 1
ATOM 1076 O O . ARG A 1 135 ? 6.419 0.094 -15.757 1.00 97.94 135 ARG A O 1
ATOM 1083 N N . ILE A 1 136 ? 4.552 1.272 -16.210 1.00 95.62 136 ILE A N 1
ATOM 1084 C CA . ILE A 1 136 ? 5.077 1.997 -17.381 1.00 95.62 136 ILE A CA 1
ATOM 1085 C C . ILE A 1 136 ? 6.262 2.872 -16.955 1.00 95.62 136 ILE A C 1
ATOM 1087 O O . ILE A 1 136 ? 7.361 2.723 -17.494 1.00 95.62 136 ILE A O 1
ATOM 1091 N N . ALA A 1 137 ? 6.069 3.701 -15.926 1.00 92.69 137 ALA A N 1
ATOM 1092 C CA . ALA A 1 137 ? 7.099 4.588 -15.392 1.00 92.69 137 ALA A CA 1
ATOM 1093 C C . ALA A 1 137 ? 8.327 3.805 -14.908 1.00 92.69 137 ALA A C 1
ATOM 1095 O O . ALA A 1 137 ? 9.451 4.113 -15.293 1.00 92.69 137 ALA A O 1
ATOM 1096 N N . THR A 1 138 ? 8.127 2.717 -14.158 1.00 93.06 138 THR A N 1
ATOM 1097 C CA . THR A 1 138 ? 9.244 1.891 -13.670 1.00 93.06 138 THR A CA 1
ATOM 1098 C C . THR A 1 138 ? 10.040 1.273 -14.821 1.00 93.06 138 THR A C 1
ATOM 1100 O O . THR A 1 138 ? 11.269 1.273 -14.792 1.00 93.06 138 THR A O 1
ATOM 1103 N N . ASN A 1 139 ? 9.379 0.782 -15.876 1.00 95.75 139 ASN A N 1
ATOM 1104 C CA . ASN A 1 139 ? 10.086 0.280 -17.056 1.00 95.75 139 ASN A CA 1
ATOM 1105 C C . ASN A 1 139 ? 10.856 1.391 -17.787 1.00 95.75 139 ASN A C 1
ATOM 1107 O O . ASN A 1 139 ? 11.979 1.146 -18.231 1.00 95.75 139 ASN A O 1
ATOM 1111 N N . ALA A 1 140 ? 10.295 2.600 -17.880 1.00 93.19 140 ALA A N 1
ATOM 1112 C CA . ALA A 1 140 ? 10.973 3.754 -18.469 1.00 93.19 140 ALA A CA 1
ATOM 1113 C C . ALA A 1 140 ? 12.234 4.141 -17.675 1.00 93.19 140 ALA A C 1
ATOM 1115 O O . ALA A 1 140 ? 13.311 4.230 -18.263 1.00 93.19 140 ALA A O 1
ATOM 1116 N N . MET A 1 141 ? 12.138 4.248 -16.344 1.00 91.06 141 MET A N 1
ATOM 1117 C CA . MET A 1 141 ? 13.278 4.546 -15.462 1.00 91.06 141 MET A CA 1
ATOM 1118 C C . MET A 1 141 ? 14.398 3.498 -15.570 1.00 91.06 141 MET A C 1
ATOM 1120 O O . MET A 1 141 ? 15.578 3.816 -15.448 1.00 91.06 141 MET A O 1
ATOM 1124 N N . LEU A 1 142 ? 14.049 2.236 -15.840 1.00 93.94 142 LEU A N 1
ATOM 1125 C CA . LEU A 1 142 ? 15.013 1.152 -16.066 1.00 93.94 142 LEU A CA 1
ATOM 1126 C C . LEU A 1 142 ? 15.613 1.138 -17.485 1.00 93.94 142 LEU A C 1
ATOM 1128 O O . LEU A 1 142 ? 16.384 0.229 -17.808 1.00 93.94 142 LEU A O 1
ATOM 1132 N N . GLY A 1 143 ? 15.241 2.082 -18.356 1.00 92.88 143 GLY A N 1
ATOM 1133 C CA . GLY A 1 143 ? 15.649 2.115 -19.763 1.00 92.88 143 GLY A CA 1
ATOM 1134 C C . GLY A 1 143 ? 15.052 0.981 -20.606 1.00 92.88 143 GLY A C 1
ATOM 1135 O O . GLY A 1 143 ? 15.613 0.609 -21.637 1.00 92.88 143 GLY A O 1
ATOM 1136 N N . ARG A 1 144 ? 13.936 0.382 -20.168 1.00 94.94 144 ARG A N 1
ATOM 1137 C CA . ARG A 1 144 ? 13.235 -0.711 -20.863 1.00 94.94 144 ARG A CA 1
ATOM 1138 C C . ARG A 1 144 ? 12.153 -0.146 -21.779 1.00 94.94 144 ARG A C 1
ATOM 1140 O O . ARG A 1 144 ? 10.968 -0.401 -21.577 1.00 94.94 144 ARG A O 1
ATOM 1147 N N . GLU A 1 145 ? 12.569 0.613 -22.789 1.00 91.56 145 GLU A N 1
ATOM 1148 C CA . GLU A 1 145 ? 11.664 1.319 -23.712 1.00 91.56 145 GLU A CA 1
ATOM 1149 C C . GLU A 1 145 ? 10.628 0.384 -24.358 1.00 91.56 145 GLU A C 1
ATOM 1151 O O . GLU A 1 145 ? 9.435 0.677 -24.330 1.00 91.56 145 GLU A O 1
ATOM 1156 N N . ASP A 1 146 ? 11.053 -0.787 -24.849 1.00 94.69 146 ASP A N 1
ATOM 1157 C CA . ASP A 1 146 ? 10.151 -1.772 -25.464 1.00 94.69 146 ASP A CA 1
ATOM 1158 C C . ASP A 1 146 ? 9.079 -2.282 -24.483 1.00 94.69 146 ASP A C 1
ATOM 1160 O O . ASP A 1 146 ? 7.922 -2.467 -24.861 1.00 94.69 146 ASP A O 1
ATOM 1164 N N . ALA A 1 147 ? 9.451 -2.508 -23.218 1.00 95.94 147 ALA A N 1
ATOM 1165 C CA . ALA A 1 147 ? 8.530 -2.994 -22.191 1.00 95.94 147 ALA A CA 1
ATOM 1166 C C . ALA A 1 147 ? 7.567 -1.894 -21.731 1.00 95.94 147 ALA A C 1
ATOM 1168 O O . ALA A 1 147 ? 6.379 -2.153 -21.565 1.00 95.94 147 ALA A O 1
ATOM 1169 N N . SER A 1 148 ? 8.073 -0.667 -21.574 1.00 92.81 148 SER A N 1
ATOM 1170 C CA . SER A 1 148 ? 7.258 0.510 -21.266 1.00 92.81 148 SER A CA 1
ATOM 1171 C C . SER A 1 148 ? 6.208 0.737 -22.355 1.00 92.81 148 SER A C 1
ATOM 1173 O O . SER A 1 148 ? 5.015 0.796 -22.065 1.00 92.81 148 SER A O 1
ATOM 1175 N N . LYS A 1 149 ? 6.624 0.716 -23.627 1.00 92.62 149 LYS A N 1
ATOM 1176 C CA . LYS A 1 149 ? 5.717 0.845 -24.768 1.00 92.62 149 LYS A CA 1
ATOM 1177 C C . LYS A 1 149 ? 4.661 -0.260 -24.806 1.00 92.62 149 LYS A C 1
ATOM 1179 O O . LYS A 1 149 ? 3.483 0.033 -24.984 1.00 92.62 149 LYS A O 1
ATOM 1184 N N . ALA A 1 150 ? 5.063 -1.518 -24.621 1.00 94.31 150 ALA A N 1
ATOM 1185 C CA . ALA A 1 150 ? 4.124 -2.636 -24.597 1.00 94.31 150 ALA A CA 1
ATOM 1186 C C . ALA A 1 150 ? 3.089 -2.498 -23.465 1.00 94.31 150 ALA A C 1
ATOM 1188 O O . ALA A 1 150 ? 1.910 -2.773 -23.681 1.00 94.31 150 ALA A O 1
ATOM 1189 N N . ALA A 1 151 ? 3.506 -2.032 -22.284 1.00 91.81 151 ALA A N 1
ATOM 1190 C CA . ALA A 1 151 ? 2.603 -1.776 -21.164 1.00 91.81 151 ALA A CA 1
ATOM 1191 C C . ALA A 1 151 ? 1.629 -0.616 -21.450 1.00 91.81 151 ALA A C 1
ATOM 1193 O O . ALA A 1 151 ? 0.455 -0.707 -21.095 1.00 91.81 151 ALA A O 1
ATOM 1194 N N . THR A 1 152 ? 2.072 0.438 -22.143 1.00 90.31 152 THR A N 1
ATOM 1195 C CA . THR A 1 152 ? 1.188 1.518 -22.616 1.00 90.31 152 THR A CA 1
ATOM 1196 C C . THR A 1 152 ? 0.159 0.998 -23.619 1.00 90.31 152 THR A C 1
ATOM 1198 O O . THR A 1 152 ? -1.030 1.281 -23.487 1.00 90.31 152 THR A O 1
ATOM 1201 N N . GLU A 1 153 ? 0.587 0.197 -24.599 1.00 92.62 153 GLU A N 1
ATOM 1202 C CA . GLU A 1 153 ? -0.314 -0.418 -25.581 1.00 92.62 153 GLU A CA 1
ATOM 1203 C C . GLU A 1 153 ? -1.356 -1.333 -24.917 1.00 92.62 153 GLU A C 1
ATOM 1205 O O . GLU A 1 153 ? -2.504 -1.366 -25.358 1.00 92.62 153 GLU A O 1
ATOM 1210 N N . GLU A 1 154 ? -0.984 -2.051 -23.853 1.00 93.69 154 GLU A N 1
ATOM 1211 C CA . GLU A 1 154 ? -1.907 -2.850 -23.039 1.00 93.69 154 GLU A CA 1
ATOM 1212 C C . GLU A 1 154 ? -2.942 -1.968 -22.324 1.00 93.69 154 GLU A C 1
ATOM 1214 O O . GLU A 1 154 ? -4.143 -2.211 -22.440 1.00 93.69 154 GLU A O 1
ATOM 1219 N N . MET A 1 155 ? -2.496 -0.913 -21.637 1.00 92.06 155 MET A N 1
ATOM 1220 C CA . MET A 1 155 ? -3.369 0.012 -20.906 1.00 92.06 155 MET A CA 1
ATOM 1221 C C . MET A 1 155 ? -4.375 0.714 -21.834 1.00 92.06 155 MET A C 1
ATOM 1223 O O . MET A 1 155 ? -5.544 0.879 -21.488 1.00 92.06 155 MET A O 1
ATOM 1227 N N . LEU A 1 156 ? -3.961 1.084 -23.050 1.00 88.69 156 LEU A N 1
ATOM 1228 C CA . LEU A 1 156 ? -4.839 1.716 -24.042 1.00 88.69 156 LEU A CA 1
ATOM 1229 C C . LEU A 1 156 ? -5.901 0.766 -24.626 1.00 88.69 156 LEU A C 1
ATOM 1231 O O . LEU A 1 156 ? -6.825 1.229 -25.296 1.00 88.69 156 LEU A O 1
ATOM 1235 N N . GLN A 1 157 ? -5.803 -0.545 -24.377 1.00 90.69 157 GLN A N 1
ATOM 1236 C CA . GLN A 1 157 ? -6.833 -1.522 -24.753 1.00 90.69 157 GLN A CA 1
ATOM 1237 C C . GLN A 1 157 ? -7.924 -1.708 -23.689 1.00 90.69 157 GLN A C 1
ATOM 1239 O O . GLN A 1 157 ? -8.875 -2.456 -23.937 1.00 90.69 157 GLN A O 1
ATOM 1244 N N . LEU A 1 158 ? -7.814 -1.054 -22.527 1.00 89.25 158 LEU A N 1
ATOM 1245 C CA . LEU A 1 158 ? -8.839 -1.104 -21.484 1.00 89.25 158 LEU A CA 1
ATOM 1246 C C . LEU A 1 158 ? -10.161 -0.475 -21.951 1.00 89.25 158 LEU A C 1
ATOM 1248 O O . LEU A 1 158 ? -10.258 0.154 -23.006 1.00 89.25 158 LEU A O 1
ATOM 1252 N N . GLU A 1 159 ? -11.218 -0.661 -21.165 1.00 84.94 159 GLU A N 1
ATOM 1253 C CA . GLU A 1 159 ? -12.495 -0.001 -21.415 1.00 84.94 159 GLU A CA 1
ATOM 1254 C C . GLU A 1 159 ? -12.427 1.453 -20.914 1.00 84.94 159 GLU A C 1
ATOM 1256 O O . GLU A 1 159 ? -12.197 1.699 -19.737 1.00 84.94 159 GLU A O 1
ATOM 1261 N N . ASN A 1 160 ? -12.637 2.422 -21.812 1.00 81.25 160 ASN A N 1
ATOM 1262 C CA . ASN A 1 160 ? -12.602 3.868 -21.527 1.00 81.25 160 ASN A CA 1
ATOM 1263 C C . ASN A 1 160 ? -11.299 4.400 -20.871 1.00 81.25 160 ASN A C 1
ATOM 1265 O O . ASN A 1 160 ? -11.382 5.231 -19.962 1.00 81.25 160 ASN A O 1
ATOM 1269 N N . PRO A 1 161 ? -10.096 4.030 -21.354 1.00 78.88 161 PRO A N 1
ATOM 1270 C CA . PRO A 1 161 ? -8.833 4.396 -20.709 1.00 78.88 161 PRO A CA 1
ATOM 1271 C C . PRO A 1 161 ? -8.674 5.917 -20.637 1.00 78.88 161 PRO A C 1
ATOM 1273 O O . PRO A 1 161 ? -8.269 6.455 -19.617 1.00 78.88 161 PRO A O 1
ATOM 1276 N N . PHE A 1 162 ? -9.100 6.638 -21.678 1.00 76.94 162 PHE A N 1
ATOM 1277 C CA . PHE A 1 162 ? -9.053 8.100 -21.720 1.00 76.94 162 PHE A CA 1
ATOM 1278 C C . PHE A 1 162 ? -9.941 8.773 -20.674 1.00 76.94 162 PHE A C 1
ATOM 1280 O O . PHE A 1 162 ? -9.548 9.788 -20.105 1.00 76.94 162 PHE A O 1
ATOM 1287 N N . THR A 1 163 ? -11.124 8.220 -20.396 1.00 79.19 163 THR A N 1
ATOM 1288 C CA . THR A 1 163 ? -12.002 8.763 -19.354 1.00 79.19 163 THR A CA 1
ATOM 1289 C C . THR A 1 163 ? -11.340 8.644 -17.988 1.00 79.19 163 THR A C 1
ATOM 1291 O O . THR A 1 163 ? -11.358 9.606 -17.224 1.00 79.19 163 THR A O 1
ATOM 1294 N N . GLU A 1 164 ? -10.699 7.510 -17.705 1.00 73.69 164 GLU A N 1
ATOM 1295 C CA . GLU A 1 164 ? -9.974 7.317 -16.449 1.00 73.69 164 GLU A CA 1
ATOM 1296 C C . GLU A 1 164 ? -8.740 8.221 -16.341 1.00 73.69 164 GLU A C 1
ATOM 1298 O O . GLU A 1 164 ? -8.538 8.852 -15.305 1.00 73.69 164 GLU A O 1
ATOM 1303 N N . ILE A 1 165 ? -7.975 8.384 -17.426 1.00 74.44 165 ILE A N 1
ATOM 1304 C CA . ILE A 1 165 ? -6.839 9.320 -17.479 1.00 74.44 165 ILE A CA 1
ATOM 1305 C C . ILE A 1 165 ? -7.298 10.748 -17.149 1.00 74.44 165 ILE A C 1
ATOM 1307 O O . ILE A 1 165 ? -6.715 11.411 -16.291 1.00 74.44 165 ILE A O 1
ATOM 1311 N N . VAL A 1 166 ? -8.379 11.214 -17.783 1.00 73.50 166 VAL A N 1
ATOM 1312 C CA . VAL A 1 166 ? -8.940 12.551 -17.535 1.00 73.50 166 VAL A CA 1
ATOM 1313 C C . VAL A 1 166 ? -9.451 12.679 -16.100 1.00 73.50 166 VAL A C 1
ATOM 1315 O O . VAL A 1 166 ? -9.194 13.690 -15.447 1.00 73.50 166 VAL A O 1
ATOM 1318 N N . ASN A 1 167 ? -10.142 11.666 -15.570 1.00 73.25 167 ASN A N 1
ATOM 1319 C CA . ASN A 1 167 ? -10.621 11.670 -14.187 1.00 73.25 167 ASN A CA 1
ATOM 1320 C C . ASN A 1 167 ? -9.469 11.788 -13.182 1.00 73.25 167 ASN A C 1
ATOM 1322 O O . ASN A 1 167 ? -9.559 12.570 -12.234 1.00 73.25 167 ASN A O 1
ATOM 1326 N N . MET A 1 168 ? -8.384 11.045 -13.399 1.00 69.94 168 MET A N 1
ATOM 1327 C CA . MET A 1 168 ? -7.193 11.102 -12.555 1.00 69.94 168 MET A CA 1
ATOM 1328 C C . MET A 1 168 ? -6.519 12.462 -12.610 1.00 69.94 168 MET A C 1
ATOM 1330 O O . MET A 1 168 ? -6.235 13.054 -11.571 1.00 69.94 168 MET A O 1
ATOM 1334 N N . ALA A 1 169 ? -6.314 12.992 -13.808 1.00 68.00 169 ALA A N 1
ATOM 1335 C CA . ALA A 1 169 ? -5.662 14.275 -13.970 1.00 68.00 169 ALA A CA 1
ATOM 1336 C C . ALA A 1 169 ? -6.526 15.437 -13.436 1.00 68.00 169 ALA A C 1
ATOM 1338 O O . ALA A 1 169 ? -5.997 16.362 -12.824 1.00 68.00 169 ALA A O 1
ATOM 1339 N N . ASN A 1 170 ? -7.859 15.351 -13.528 1.00 67.69 170 ASN A N 1
ATOM 1340 C CA . ASN A 1 170 ? -8.768 16.262 -12.824 1.00 67.69 170 ASN A CA 1
ATOM 1341 C C . ASN A 1 170 ? -8.631 16.148 -11.295 1.00 67.69 170 ASN A C 1
ATOM 1343 O O . ASN A 1 170 ? -8.643 17.161 -10.598 1.00 67.69 170 ASN A O 1
ATOM 1347 N N . MET A 1 171 ? -8.493 14.930 -10.756 1.00 67.19 171 MET A N 1
ATOM 1348 C CA . MET A 1 171 ? -8.308 14.704 -9.316 1.00 67.19 171 MET A CA 1
ATOM 1349 C C . MET A 1 171 ? -6.969 15.254 -8.809 1.00 67.19 171 MET A C 1
ATOM 1351 O O . MET A 1 171 ? -6.913 15.795 -7.706 1.00 67.19 171 MET A O 1
ATOM 1355 N N . ALA A 1 172 ? -5.920 15.154 -9.625 1.00 63.69 172 ALA A N 1
ATOM 1356 C CA . ALA A 1 172 ? -4.609 15.738 -9.363 1.00 63.69 172 ALA A CA 1
ATOM 1357 C C . ALA A 1 172 ? -4.569 17.265 -9.583 1.00 63.69 172 ALA A C 1
ATOM 1359 O O . ALA A 1 172 ? -3.607 17.916 -9.187 1.00 63.69 172 ALA A O 1
ATOM 1360 N N . GLY A 1 173 ? -5.616 17.852 -10.177 1.00 62.59 173 GLY A N 1
ATOM 1361 C CA . GLY A 1 173 ? -5.682 19.282 -10.489 1.00 62.59 173 GLY A CA 1
ATOM 1362 C C . GLY A 1 173 ? -4.846 19.700 -11.704 1.00 62.59 173 GLY A C 1
ATOM 1363 O O . GLY A 1 173 ? -4.507 20.872 -11.822 1.00 62.59 173 GLY A O 1
ATOM 1364 N N . ILE A 1 174 ? -4.515 18.754 -12.588 1.00 54.22 174 ILE A N 1
ATOM 1365 C CA . ILE A 1 174 ? -3.654 18.948 -13.764 1.00 54.22 174 ILE A CA 1
ATOM 1366 C C . ILE A 1 174 ? -4.428 19.583 -14.935 1.00 54.22 174 ILE A C 1
ATOM 1368 O O . ILE A 1 174 ? -3.874 20.418 -15.647 1.00 54.22 174 ILE A O 1
ATOM 1372 N N . PHE A 1 175 ? -5.713 19.250 -15.128 1.00 46.69 175 PHE A N 1
ATOM 1373 C CA . PHE A 1 175 ? -6.546 19.843 -16.188 1.00 46.69 175 PHE A CA 1
ATOM 1374 C C . PHE A 1 175 ? -7.586 20.823 -15.635 1.00 46.69 175 PHE A C 1
ATOM 1376 O O . PHE A 1 175 ? -8.393 20.482 -14.769 1.00 46.69 175 PHE A O 1
ATOM 1383 N N . ASP A 1 176 ? -7.604 22.037 -16.190 1.00 47.50 176 ASP A N 1
ATOM 1384 C CA . ASP A 1 176 ? -8.673 23.014 -15.976 1.00 47.50 176 ASP A CA 1
ATOM 1385 C C . ASP A 1 176 ? -9.799 22.760 -16.998 1.00 47.50 176 ASP A C 1
ATOM 1387 O O . ASP A 1 176 ? -9.582 22.799 -18.212 1.00 47.50 176 ASP A O 1
ATOM 1391 N N . MET A 1 177 ? -11.008 22.452 -16.517 1.00 42.22 177 MET A N 1
ATOM 1392 C CA . MET A 1 177 ? -12.138 21.955 -17.326 1.00 42.22 177 MET A CA 1
ATOM 1393 C C . MET A 1 177 ? -12.693 22.957 -18.363 1.00 42.22 177 MET A C 1
ATOM 1395 O O . MET A 1 177 ? -13.593 22.599 -19.121 1.00 42.22 177 MET A O 1
ATOM 1399 N N . GLU A 1 178 ? -12.204 24.200 -18.425 1.00 41.81 178 GLU A N 1
ATOM 1400 C CA . GLU A 1 178 ? -12.778 25.246 -19.288 1.00 41.81 178 GLU A CA 1
ATOM 1401 C C . GLU A 1 178 ? -12.451 25.113 -20.792 1.00 41.81 178 GLU A C 1
ATOM 1403 O O . GLU A 1 178 ? -13.161 25.708 -21.598 1.00 41.81 178 GLU A O 1
ATOM 1408 N N . ASN A 1 179 ? -11.455 24.316 -21.204 1.00 40.53 179 ASN A N 1
ATOM 1409 C CA . ASN A 1 179 ? -10.977 24.288 -22.605 1.00 40.53 179 ASN A CA 1
ATOM 1410 C C . ASN A 1 179 ? -11.149 22.939 -23.339 1.00 40.53 179 ASN A C 1
ATOM 1412 O O . ASN A 1 179 ? -10.487 22.691 -24.343 1.00 40.53 179 ASN A O 1
ATOM 1416 N N . MET A 1 180 ? -12.022 22.049 -22.860 1.00 46.78 180 MET A N 1
ATOM 1417 C CA . MET A 1 180 ? -12.093 20.652 -23.324 1.00 46.78 180 MET A CA 1
ATOM 1418 C C . MET A 1 180 ? -13.024 20.370 -24.527 1.00 46.78 180 MET A C 1
ATOM 1420 O O . MET A 1 180 ? -13.301 19.206 -24.805 1.00 46.78 180 MET A O 1
ATOM 1424 N N . GLU A 1 181 ? -13.521 21.379 -25.254 1.00 41.50 181 GLU A N 1
ATOM 1425 C CA . GLU A 1 181 ? -14.390 21.144 -26.432 1.00 41.50 181 GLU A CA 1
ATOM 1426 C C . GLU A 1 181 ? -13.630 20.699 -27.704 1.00 41.50 181 GLU A C 1
ATOM 1428 O O . GLU A 1 181 ? -14.265 20.179 -28.616 1.00 41.50 181 GLU A O 1
ATOM 1433 N N . ASP A 1 182 ? -12.295 20.804 -27.757 1.00 39.75 182 ASP A N 1
ATOM 1434 C CA . ASP A 1 182 ? -11.514 20.626 -29.001 1.00 39.75 182 ASP A CA 1
ATOM 1435 C C . ASP A 1 182 ? -10.606 19.369 -29.038 1.00 39.75 182 ASP A C 1
ATOM 1437 O O . ASP A 1 182 ? -9.650 19.307 -29.810 1.00 39.75 182 ASP A O 1
ATOM 1441 N N . MET A 1 183 ? -10.869 18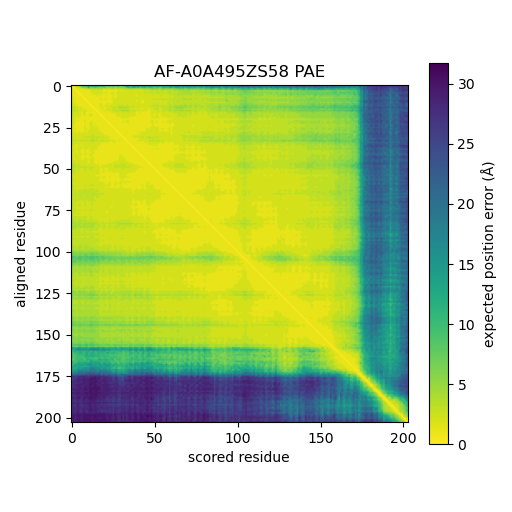.340 -28.223 1.00 44.97 183 MET A N 1
ATOM 1442 C CA . MET A 1 183 ? -9.992 17.154 -28.118 1.00 44.97 183 MET A CA 1
ATOM 1443 C C . MET A 1 183 ? -10.342 15.993 -29.080 1.00 44.97 183 MET A C 1
ATOM 1445 O O . MET A 1 183 ? -10.018 14.842 -28.796 1.00 44.97 183 MET A O 1
ATOM 1449 N N . GLU A 1 184 ? -11.002 16.262 -30.214 1.00 40.66 184 GLU A N 1
ATOM 1450 C CA . GLU A 1 184 ? -11.272 15.241 -31.251 1.00 40.66 184 GLU A CA 1
ATOM 1451 C C . GLU A 1 184 ? -10.052 14.943 -32.158 1.00 40.66 184 GLU A C 1
ATOM 1453 O O . GLU A 1 184 ? -10.042 13.905 -32.815 1.00 40.66 184 GLU A O 1
ATOM 1458 N N . ASP A 1 185 ? -9.001 15.779 -32.144 1.00 38.53 185 ASP A N 1
ATOM 1459 C CA . ASP A 1 185 ? -7.909 15.757 -33.143 1.00 38.53 185 ASP A CA 1
ATOM 1460 C C . ASP A 1 185 ? -6.481 15.577 -32.560 1.00 38.53 185 ASP A C 1
ATOM 1462 O O . ASP A 1 185 ? -5.511 16.117 -33.099 1.00 38.53 185 ASP A O 1
ATOM 1466 N N . ILE A 1 186 ? -6.282 14.826 -31.468 1.00 40.66 186 ILE A N 1
ATOM 1467 C CA . ILE A 1 186 ? -4.910 14.495 -31.019 1.00 40.66 186 ILE A CA 1
ATOM 1468 C C . ILE A 1 186 ? -4.428 13.225 -31.737 1.00 40.66 186 ILE A C 1
ATOM 1470 O O . ILE A 1 186 ? -4.588 12.112 -31.245 1.00 40.66 186 ILE A O 1
ATOM 1474 N N . GLU A 1 187 ? -3.818 13.397 -32.914 1.00 33.88 187 GLU A N 1
ATOM 1475 C CA . GLU A 1 187 ? -3.139 12.316 -33.652 1.00 33.88 187 GLU A CA 1
ATOM 1476 C C . GLU A 1 187 ? -1.791 11.887 -33.024 1.00 33.88 187 GLU A C 1
ATOM 1478 O O . GLU A 1 187 ? -1.274 10.844 -33.407 1.00 33.88 187 GLU A O 1
ATOM 1483 N N . ASP A 1 188 ? -1.257 12.601 -32.021 1.00 42.62 188 ASP A N 1
ATOM 1484 C CA . ASP A 1 188 ? 0.029 12.283 -31.364 1.00 42.62 188 ASP A CA 1
ATOM 1485 C C . ASP A 1 188 ? -0.071 12.275 -29.819 1.00 42.62 188 ASP A C 1
ATOM 1487 O O . ASP A 1 188 ? 0.622 13.003 -29.104 1.00 42.62 188 ASP A O 1
ATOM 1491 N N . ILE A 1 189 ? -0.945 11.416 -29.283 1.00 43.38 189 ILE A N 1
ATOM 1492 C CA . ILE A 1 189 ? -1.136 11.193 -27.831 1.00 43.38 189 ILE A CA 1
ATOM 1493 C C . ILE A 1 189 ? 0.137 10.667 -27.139 1.00 43.38 189 ILE A C 1
ATOM 1495 O O . ILE A 1 189 ? 0.318 10.918 -25.947 1.00 43.38 189 ILE A O 1
ATOM 1499 N N . ASP A 1 190 ? 1.052 10.027 -27.880 1.00 43.12 190 ASP A N 1
ATOM 1500 C CA . ASP A 1 190 ? 2.373 9.625 -27.369 1.00 43.12 190 ASP A CA 1
ATOM 1501 C C . ASP A 1 190 ? 3.130 10.819 -26.760 1.00 43.12 190 ASP A C 1
ATOM 1503 O O . ASP A 1 190 ? 3.813 10.659 -25.756 1.00 43.12 190 ASP A O 1
ATOM 1507 N N . THR A 1 191 ? 2.960 12.034 -27.295 1.00 38.56 191 THR A N 1
ATOM 1508 C CA . THR A 1 191 ? 3.653 13.228 -26.775 1.00 38.56 191 THR A CA 1
ATOM 1509 C C . THR A 1 191 ? 2.979 13.784 -25.518 1.00 38.56 191 THR A C 1
ATOM 1511 O O . THR A 1 191 ? 3.667 14.219 -24.605 1.00 38.56 191 THR A O 1
ATOM 1514 N N . ALA A 1 192 ? 1.648 13.712 -25.418 1.00 40.22 192 ALA A N 1
ATOM 1515 C CA . ALA A 1 192 ? 0.907 14.236 -24.266 1.00 40.22 192 ALA A CA 1
ATOM 1516 C C . ALA A 1 192 ? 1.050 13.351 -23.015 1.00 40.22 192 ALA A C 1
ATOM 1518 O O . ALA A 1 192 ? 1.127 13.865 -21.903 1.00 40.22 192 ALA A O 1
ATOM 1519 N N . LEU A 1 193 ? 1.120 12.023 -23.182 1.00 44.28 193 LEU A N 1
ATOM 1520 C CA . LEU A 1 193 ? 1.420 11.118 -22.068 1.00 44.28 193 LEU A CA 1
ATOM 1521 C C . LEU A 1 193 ? 2.872 11.275 -21.595 1.00 44.28 193 LEU A C 1
ATOM 1523 O O . LEU A 1 193 ? 3.116 11.218 -20.394 1.00 44.28 193 LEU A O 1
ATOM 1527 N N . ILE A 1 194 ? 3.813 11.508 -22.520 1.00 43.19 194 ILE A N 1
ATOM 1528 C CA . ILE A 1 194 ? 5.216 11.800 -22.193 1.00 43.19 194 ILE A CA 1
ATOM 1529 C C . ILE A 1 194 ? 5.339 13.150 -21.477 1.00 43.19 194 ILE A C 1
ATOM 1531 O O . ILE A 1 194 ? 6.015 13.203 -20.461 1.00 43.19 194 ILE A O 1
ATOM 1535 N N . GLU A 1 195 ? 4.645 14.207 -21.914 1.00 41.03 195 GLU A N 1
ATOM 1536 C CA . GLU A 1 195 ? 4.666 15.514 -21.231 1.00 41.03 195 GLU A CA 1
ATOM 1537 C C . GLU A 1 195 ? 4.075 15.451 -19.812 1.00 41.03 195 GLU A C 1
ATOM 1539 O O . GLU A 1 195 ? 4.605 16.094 -18.914 1.00 41.03 195 GLU A O 1
ATOM 1544 N N . ILE A 1 196 ? 3.036 14.640 -19.570 1.00 44.00 196 ILE A N 1
ATOM 1545 C CA . ILE A 1 196 ? 2.499 14.418 -18.212 1.00 44.00 196 ILE A CA 1
ATOM 1546 C C . ILE A 1 196 ? 3.512 13.673 -17.324 1.00 44.00 196 ILE A C 1
ATOM 1548 O O . ILE A 1 196 ? 3.595 13.954 -16.130 1.00 44.00 196 ILE A O 1
ATOM 1552 N N . ILE A 1 197 ? 4.292 12.748 -17.894 1.00 43.03 197 ILE A N 1
ATOM 1553 C CA . ILE A 1 197 ? 5.356 12.025 -17.179 1.00 43.03 197 ILE A CA 1
ATOM 1554 C C . ILE A 1 197 ? 6.579 12.934 -16.930 1.00 43.03 197 ILE A C 1
ATOM 1556 O O . ILE A 1 197 ? 7.176 12.849 -15.862 1.00 43.03 197 ILE A O 1
ATOM 1560 N N . ASP A 1 198 ? 6.919 13.835 -17.859 1.00 36.75 198 ASP A N 1
ATOM 1561 C CA . ASP A 1 198 ? 8.067 14.757 -17.753 1.00 36.75 198 ASP A CA 1
ATOM 1562 C C . ASP A 1 198 ? 7.820 15.932 -16.783 1.00 36.75 198 ASP A C 1
ATOM 1564 O O . ASP A 1 198 ? 8.769 16.514 -16.258 1.00 36.75 198 ASP A O 1
ATOM 1568 N N . THR A 1 199 ? 6.563 16.299 -16.498 1.00 37.00 199 THR A N 1
ATOM 1569 C CA . THR A 1 199 ? 6.261 17.449 -15.619 1.00 37.00 199 THR A CA 1
ATOM 1570 C C . THR A 1 199 ? 6.57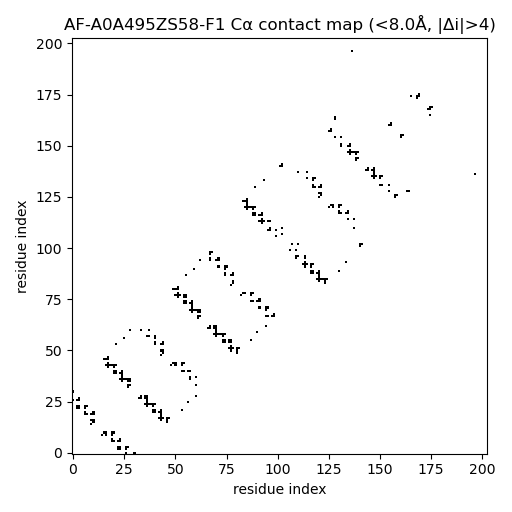1 17.253 -14.125 1.00 37.00 199 THR A C 1
ATOM 1572 O O . THR A 1 199 ? 6.478 18.227 -13.383 1.00 37.00 199 THR A O 1
ATOM 1575 N N . GLU A 1 200 ? 6.979 16.062 -13.667 1.00 40.56 200 GLU A N 1
ATOM 1576 C CA . GLU A 1 200 ? 7.456 15.847 -12.283 1.00 40.56 200 GLU A CA 1
ATOM 1577 C C . GLU A 1 200 ? 8.995 15.911 -12.124 1.00 40.56 200 GLU A C 1
ATOM 1579 O O . GLU A 1 200 ? 9.478 15.891 -10.993 1.00 40.56 200 GLU A O 1
ATOM 1584 N N . GLU A 1 201 ? 9.783 16.053 -13.203 1.00 37.16 201 GLU A N 1
ATOM 1585 C CA . GLU A 1 201 ? 11.252 16.218 -13.108 1.00 37.16 201 GLU A CA 1
ATOM 1586 C C . GLU A 1 201 ? 11.729 17.690 -13.033 1.00 37.16 201 GLU A C 1
ATOM 1588 O O . GLU A 1 201 ? 12.918 17.942 -12.817 1.00 37.16 201 GLU A O 1
ATOM 1593 N N . GLU A 1 202 ? 10.832 18.679 -13.129 1.00 35.47 202 GLU A N 1
ATOM 1594 C CA . GLU A 1 202 ? 11.168 20.108 -12.983 1.00 35.47 202 GLU A CA 1
ATOM 1595 C C . GLU A 1 202 ? 10.298 20.855 -11.942 1.00 35.47 202 GLU A C 1
ATOM 1597 O O . GLU A 1 202 ? 9.642 21.837 -12.281 1.00 35.47 202 GLU A O 1
ATOM 1602 N N . GLU A 1 203 ? 10.354 20.470 -10.657 1.00 33.66 203 GLU A N 1
ATOM 1603 C CA . GLU A 1 203 ? 10.165 21.403 -9.513 1.00 33.66 203 GLU A CA 1
ATOM 1604 C C . GLU A 1 203 ? 11.111 21.126 -8.329 1.00 33.66 203 GLU A C 1
ATOM 1606 O O . GLU A 1 203 ? 11.196 19.973 -7.851 1.00 33.66 203 GLU A O 1
#

pLDDT: mean 86.24, std 19.95, range [33.66, 98.88]

Radius of gyration: 19.71 Å; Cα contacts (8 Å, |Δi|>4): 220; chains: 1; bounding box: 43×38×59 Å

Sequence (203 aa):
EDAIKDCDEVIRQKPEFAEAYGGRAFAKDKLGQTEAAITDYDEAIRLKSDYAEAYFNRGLIKAQLERYEAAIVDCNEAIRLNPEDGVFYFSRGFITATLAGEPDKDNLEIYETVIADYDEAIRLEPDFMPAHFSRIATNAMLGREDASKAATEEMLQLENPFTEIVNMANMAGIFDMENMEDMEDIEDIDTALIEIIDTEEEE

Mean predicted aligned error: 8.28 Å

Solvent-accessible surface area (backbone atoms only — not comparable to full-atom values): 10906 Å² total; per-residue (Å²): 114,67,64,38,57,54,22,50,51,47,36,74,79,38,79,74,48,26,67,36,30,34,51,27,14,54,51,30,38,81,70,71,38,48,72,65,12,44,54,25,21,53,50,14,36,73,63,32,80,74,45,29,67,39,33,35,54,41,12,52,54,29,40,79,68,71,36,34,72,66,12,43,54,22,20,52,49,14,34,73,62,43,75,80,48,26,66,41,32,29,52,35,18,52,48,50,44,65,69,66,57,75,83,46,94,90,48,50,73,57,52,55,54,27,42,51,20,16,51,49,12,30,73,63,35,76,81,44,56,70,30,53,5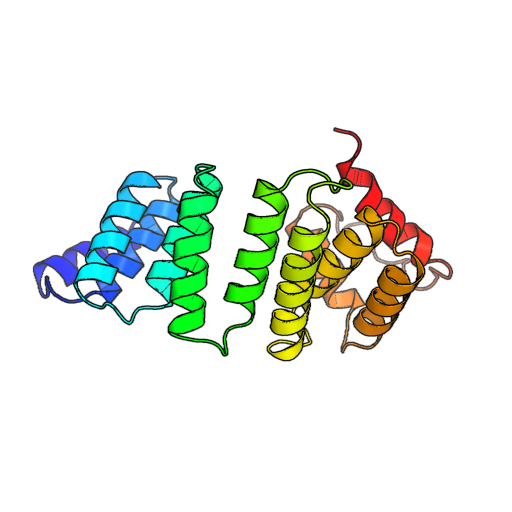2,54,40,26,51,53,28,45,72,69,68,34,56,72,59,17,52,51,48,48,59,54,51,68,68,46,86,61,42,66,59,52,53,51,52,50,35,44,73,73,63,74,54,75,83,87,73,71,88,74,75,90,73,70,89,60,56,74,56,57,58,47,50,65,64,53,64,74,80,74,125

Secondary structure (DSSP, 8-state):
-HHHHHHHHHHHH-TT-HHHHHHHHHHHHTTT-HHHHHHHHHHHHHH-TT-HHHHHHHHHHHHHTT-HHHHHHHHHHHHHH-TT-HHHHHHHHHHHHHHH-S--TTTHHHHHHHHHHHHHHHHH-TT-HHHHHHHHHHHHHTT-HHHHHHHHHHHTTSSSHHHHHHHHHHHHT---GGGGGGTT--S-HHHHHHHHHHTTS--

Foldseek 3Di:
DVQLVVLVVVCVVPVLQLVSLQSNLVVCVVVVVLVSSLVSLVSSCVSPVLPLVSLQVNLVSCVVVVVLVSSLVSLVSSCVSPVLALVSLQVNLVSQPVVLDQDDPVCPVSLVSSLVSLVSSCVSPVLPVSSLVVNLLSCVSVVVPVRSVVSVVSCVPDDPSVVVVVVVCVVVVNDDPPPPPPPPDCPCVVVVVVVVVCVVVPD